Protein AF-A0A0N4V9P1-F1 (afdb_monomer_lite)

pLDDT: mean 80.4, std 12.51, range [39.66, 95.94]

Organism: Enterobius vermicularis (NCBI:txid51028)

Structure (mmCIF, N/CA/C/O backbone):
data_AF-A0A0N4V9P1-F1
#
_entry.id   AF-A0A0N4V9P1-F1
#
loop_
_atom_site.group_PDB
_atom_site.id
_atom_site.type_symbol
_atom_site.label_atom_id
_atom_site.label_alt_id
_atom_site.label_comp_id
_atom_site.label_asym_id
_atom_site.label_entity_id
_atom_site.label_seq_id
_atom_site.pdbx_PDB_ins_code
_atom_site.Cartn_x
_atom_site.Cartn_y
_atom_site.Cartn_z
_atom_site.occupancy
_atom_site.B_iso_or_equiv
_atom_site.auth_seq_id
_atom_site.auth_comp_id
_atom_site.auth_asym_id
_atom_site.auth_atom_id
_atom_site.pdbx_PDB_model_num
ATOM 1 N N . MET A 1 1 ? -16.424 -3.566 23.082 1.00 62.38 1 MET A N 1
ATOM 2 C CA . MET A 1 1 ? -16.926 -4.194 21.841 1.00 62.38 1 MET A CA 1
ATOM 3 C C . MET A 1 1 ? -17.668 -5.466 22.222 1.00 62.38 1 MET A C 1
ATOM 5 O O . MET A 1 1 ? -17.129 -6.224 23.020 1.00 62.38 1 MET A O 1
ATOM 9 N N . SER A 1 2 ? -18.904 -5.657 21.750 1.00 77.12 2 SER A N 1
ATOM 10 C CA . SER A 1 2 ? -19.656 -6.901 21.975 1.00 77.12 2 SER A CA 1
ATOM 11 C C . SER A 1 2 ? -19.010 -8.062 21.205 1.00 77.12 2 SER A C 1
ATOM 13 O O . SER A 1 2 ? -18.297 -7.843 20.225 1.00 77.12 2 SER A O 1
ATOM 15 N N . TRP A 1 3 ? -19.234 -9.300 21.650 1.00 75.44 3 TRP A N 1
ATOM 16 C CA . TRP A 1 3 ? -18.684 -10.503 21.006 1.00 75.44 3 TRP A CA 1
ATOM 17 C C . TRP A 1 3 ? -19.088 -10.630 19.529 1.00 75.44 3 TRP A C 1
ATOM 19 O O . TRP A 1 3 ? -18.270 -10.999 18.689 1.00 75.44 3 TRP A O 1
ATOM 29 N N . GLU A 1 4 ? -20.329 -10.272 19.207 1.00 81.06 4 GLU A N 1
ATOM 30 C CA . GLU A 1 4 ? -20.861 -10.302 17.841 1.00 81.06 4 GLU A CA 1
ATOM 31 C C . GLU A 1 4 ? -20.178 -9.274 16.936 1.00 81.06 4 GLU A C 1
ATOM 33 O O . GLU A 1 4 ? -19.771 -9.613 15.827 1.00 81.06 4 GLU A O 1
ATOM 38 N N . ALA A 1 5 ? -19.962 -8.053 17.438 1.00 78.19 5 ALA A N 1
ATOM 39 C CA . ALA A 1 5 ? -19.226 -7.027 16.707 1.00 78.19 5 ALA A CA 1
ATOM 40 C C . ALA A 1 5 ? -17.780 -7.473 16.442 1.00 78.19 5 ALA A C 1
ATOM 42 O O . ALA A 1 5 ? -17.307 -7.392 15.315 1.00 78.19 5 ALA A O 1
ATOM 43 N N . TRP A 1 6 ? -17.094 -8.035 17.445 1.00 83.44 6 TRP A N 1
ATOM 44 C CA . TRP A 1 6 ? -15.733 -8.549 17.253 1.00 83.44 6 TRP A CA 1
ATOM 45 C C . TRP A 1 6 ? -15.671 -9.671 16.206 1.00 83.44 6 TRP A C 1
ATOM 47 O O . TRP A 1 6 ? -14.771 -9.674 15.368 1.00 83.44 6 TRP A O 1
ATOM 57 N N . ARG A 1 7 ? -16.634 -10.602 16.213 1.00 86.12 7 ARG A N 1
ATOM 58 C CA . ARG A 1 7 ? -16.716 -11.677 15.214 1.00 86.12 7 ARG A CA 1
ATOM 59 C C . ARG A 1 7 ? -16.877 -11.126 13.795 1.00 86.12 7 ARG A C 1
ATOM 61 O O . ARG A 1 7 ? -16.135 -11.550 12.912 1.00 86.12 7 ARG A O 1
ATOM 68 N N . GLY A 1 8 ? -17.787 -10.170 13.594 1.00 85.31 8 GLY A N 1
ATOM 69 C CA . GLY A 1 8 ? -17.990 -9.534 12.288 1.00 85.31 8 GLY A CA 1
ATOM 70 C C . GLY A 1 8 ? -16.721 -8.852 11.765 1.00 85.31 8 GLY A C 1
ATOM 71 O O . GLY A 1 8 ? -16.366 -8.994 10.594 1.00 85.31 8 GLY A O 1
ATOM 72 N N . GLU A 1 9 ? -15.967 -8.194 12.649 1.00 87.19 9 GLU A N 1
ATOM 73 C CA . GLU A 1 9 ? -14.683 -7.579 12.300 1.00 87.19 9 GLU A CA 1
ATOM 74 C C . GLU A 1 9 ? -13.634 -8.614 11.860 1.00 87.19 9 GLU A C 1
ATOM 76 O O . GLU A 1 9 ? -12.901 -8.383 10.891 1.00 87.19 9 GLU A O 1
ATOM 81 N N . VAL A 1 10 ? -13.572 -9.776 12.522 1.00 89.94 10 VAL A N 1
ATOM 82 C CA . VAL A 1 10 ? -12.662 -10.868 12.136 1.00 89.94 10 VAL A CA 1
ATOM 83 C C . VAL A 1 10 ? -13.049 -11.458 10.784 1.00 89.94 10 VAL A C 1
ATOM 85 O O . VAL A 1 10 ? -12.178 -11.608 9.930 1.00 89.94 10 VAL A O 1
ATOM 88 N N . GLU A 1 11 ? -14.329 -11.746 10.550 1.00 90.38 11 GLU A N 1
ATOM 89 C CA . GLU A 1 11 ? -14.808 -12.314 9.282 1.00 90.38 11 GLU A CA 1
ATOM 90 C C . GLU A 1 11 ? -14.458 -11.408 8.097 1.00 90.38 11 GLU A C 1
ATOM 92 O O . GLU A 1 11 ? -13.862 -11.855 7.115 1.00 90.38 11 GLU A O 1
ATOM 97 N N . LYS A 1 12 ? -14.714 -10.103 8.224 1.00 92.31 12 LYS A N 1
ATOM 98 C CA . LYS A 1 12 ? -14.302 -9.110 7.225 1.00 92.31 12 LYS A CA 1
ATOM 99 C C . LYS A 1 12 ? -12.788 -9.071 7.039 1.00 92.31 12 LYS A C 1
ATOM 101 O O . LYS A 1 12 ? -12.306 -8.977 5.915 1.00 92.31 12 LYS A O 1
ATOM 106 N N . THR A 1 13 ? -12.017 -9.164 8.117 1.00 92.56 13 THR A N 1
ATOM 107 C CA . THR A 1 13 ? -10.549 -9.178 8.026 1.00 92.56 13 THR A CA 1
ATOM 108 C C . THR A 1 13 ? -10.045 -10.413 7.272 1.00 92.56 13 THR A C 1
ATOM 110 O O . THR A 1 13 ? -9.152 -10.292 6.436 1.00 92.56 13 THR A O 1
ATOM 113 N N . VAL A 1 14 ? -10.652 -11.583 7.494 1.00 94.69 14 VAL A N 1
ATOM 114 C CA . VAL A 1 14 ? -10.335 -12.820 6.760 1.00 94.69 14 VAL A CA 1
ATOM 115 C C . VAL A 1 14 ? -10.656 -12.672 5.274 1.00 94.69 14 VAL A C 1
ATOM 117 O O . VAL A 1 14 ? -9.826 -13.020 4.438 1.00 94.69 14 VAL A O 1
ATOM 120 N N . VAL A 1 15 ? -11.810 -12.097 4.923 1.00 94.62 15 VAL A N 1
ATOM 121 C CA . VAL A 1 15 ? -12.161 -11.843 3.514 1.00 94.62 15 VAL A CA 1
ATOM 122 C C . VAL A 1 15 ? -11.160 -10.883 2.859 1.00 94.62 15 VAL A C 1
ATOM 124 O O . VAL A 1 15 ? -10.692 -11.157 1.753 1.00 94.62 15 VAL A O 1
ATOM 127 N N . ALA A 1 16 ? -10.773 -9.798 3.540 1.00 94.19 16 ALA A N 1
ATOM 128 C CA . ALA A 1 16 ? -9.761 -8.864 3.037 1.00 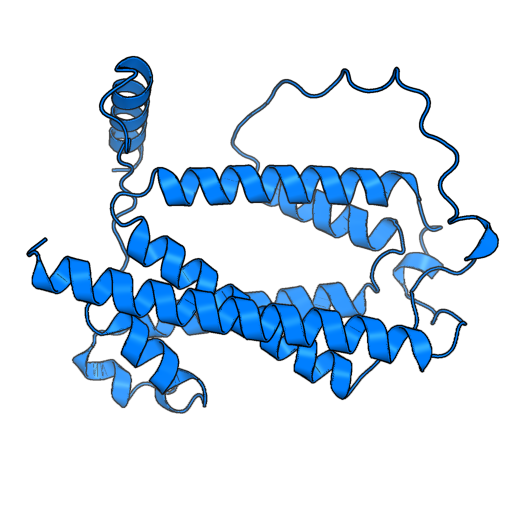94.19 16 ALA A CA 1
ATOM 129 C C . ALA A 1 16 ? -8.392 -9.540 2.844 1.00 94.19 16 ALA A C 1
ATOM 131 O O . ALA A 1 16 ? -7.702 -9.277 1.860 1.00 94.19 16 ALA A O 1
ATOM 132 N N . PHE A 1 17 ? -8.014 -10.447 3.748 1.00 95.44 17 PHE A N 1
ATOM 133 C CA . PHE A 1 17 ? -6.786 -11.229 3.633 1.00 95.44 17 PHE A CA 1
ATOM 134 C C . PHE A 1 17 ? -6.820 -12.182 2.431 1.00 95.44 17 PHE A C 1
ATOM 136 O O . PHE A 1 17 ? -5.870 -12.214 1.652 1.00 95.44 17 PHE A O 1
ATOM 143 N N . CYS A 1 18 ? -7.924 -12.902 2.216 1.00 95.94 18 CYS A N 1
ATOM 144 C CA . CYS A 1 18 ? -8.096 -13.753 1.036 1.00 95.94 18 CYS A CA 1
ATOM 145 C C . CYS A 1 18 ? -8.029 -12.944 -0.266 1.00 95.94 18 CYS A C 1
ATOM 147 O O . CYS A 1 18 ? -7.361 -13.361 -1.210 1.00 95.94 18 CYS A O 1
ATOM 149 N N . LEU A 1 19 ? -8.670 -11.770 -0.310 1.00 94.94 19 LEU A N 1
ATOM 150 C CA . LEU A 1 19 ? -8.616 -10.881 -1.472 1.00 94.94 19 LEU A CA 1
ATOM 151 C C . LEU A 1 19 ? -7.179 -10.422 -1.758 1.00 94.94 19 LEU A C 1
ATOM 153 O O . LEU A 1 19 ? -6.730 -10.479 -2.900 1.00 94.94 19 LEU A O 1
ATOM 157 N N . MET A 1 20 ? -6.440 -10.032 -0.717 1.00 95.75 20 MET A N 1
ATOM 158 C CA . MET A 1 20 ? -5.021 -9.692 -0.817 1.00 95.75 20 MET A CA 1
ATOM 159 C C . MET A 1 20 ? -4.192 -10.862 -1.359 1.00 95.75 20 MET A C 1
ATOM 161 O O . MET A 1 20 ? -3.384 -10.658 -2.261 1.00 95.75 20 MET A O 1
ATOM 165 N N . LEU A 1 21 ? -4.394 -12.081 -0.848 1.00 95.94 21 LEU A N 1
ATOM 166 C CA . LEU A 1 21 ? -3.667 -13.266 -1.312 1.00 95.94 21 LEU A CA 1
ATOM 167 C C . LEU A 1 21 ? -3.923 -13.557 -2.793 1.00 95.94 21 LEU A C 1
ATOM 169 O O . LEU A 1 21 ? -2.976 -13.821 -3.531 1.00 95.94 21 LEU A O 1
ATOM 173 N N . VAL A 1 22 ? -5.180 -13.475 -3.236 1.00 95.94 22 VAL A N 1
ATOM 174 C CA . VAL A 1 22 ? -5.541 -13.668 -4.647 1.00 95.94 22 VAL A CA 1
ATOM 175 C C . VAL A 1 22 ? -4.888 -12.595 -5.519 1.00 95.94 22 VAL A C 1
ATOM 177 O O . VAL A 1 22 ? -4.235 -12.934 -6.505 1.00 95.94 22 VAL A O 1
ATOM 180 N N . SER A 1 23 ? -4.990 -11.317 -5.143 1.00 95.81 23 SER A N 1
ATOM 181 C CA . SER A 1 23 ? -4.352 -10.221 -5.882 1.00 95.81 23 SER A CA 1
ATOM 182 C C . SER A 1 23 ? -2.826 -10.358 -5.933 1.00 95.81 23 SER A C 1
ATOM 184 O O . SER A 1 23 ? -2.225 -10.149 -6.985 1.00 95.81 23 SER A O 1
ATOM 186 N N . ALA A 1 24 ? -2.187 -10.739 -4.824 1.00 94.12 24 ALA A N 1
ATOM 187 C CA . ALA A 1 24 ? -0.741 -10.936 -4.756 1.00 94.12 24 ALA A CA 1
ATOM 188 C C . ALA A 1 24 ? -0.285 -12.120 -5.620 1.00 94.12 24 ALA A C 1
ATOM 190 O O . ALA A 1 24 ? 0.705 -12.007 -6.345 1.00 94.12 24 ALA A O 1
ATOM 191 N N . PHE A 1 25 ? -1.031 -13.228 -5.593 1.00 94.94 25 PHE A N 1
ATOM 192 C CA . PHE A 1 25 ? -0.774 -14.383 -6.447 1.00 94.94 25 PHE A CA 1
ATOM 193 C C . PHE A 1 25 ? -0.899 -14.021 -7.929 1.00 94.94 25 PHE A C 1
ATOM 195 O O . PHE A 1 25 ? 0.010 -14.317 -8.699 1.00 94.94 25 PHE A O 1
ATOM 202 N N . LEU A 1 26 ? -1.977 -13.333 -8.324 1.00 94.00 26 LEU A N 1
ATOM 203 C CA . LEU A 1 26 ? -2.174 -12.878 -9.704 1.00 94.00 26 LEU A CA 1
ATOM 204 C C . LEU A 1 26 ? -1.045 -11.952 -10.163 1.00 94.00 26 LEU A C 1
ATOM 206 O O . LEU A 1 26 ? -0.518 -12.125 -11.258 1.00 94.00 26 LEU A O 1
ATOM 210 N N . ASN A 1 27 ? -0.640 -11.005 -9.316 1.00 91.94 27 ASN A N 1
ATOM 211 C CA . ASN A 1 27 ? 0.473 -10.109 -9.606 1.00 91.94 27 ASN A CA 1
ATOM 212 C C . ASN A 1 27 ? 1.791 -10.878 -9.811 1.00 91.94 27 ASN A C 1
ATOM 214 O O . ASN A 1 27 ? 2.517 -10.605 -10.764 1.00 91.94 27 ASN A O 1
ATOM 218 N N . PHE A 1 28 ? 2.094 -11.849 -8.945 1.00 90.88 28 PHE A N 1
ATOM 219 C CA . PHE A 1 28 ? 3.296 -12.674 -9.075 1.00 90.88 28 PHE A CA 1
ATOM 220 C C . PHE A 1 28 ? 3.255 -13.551 -10.331 1.00 90.88 28 PHE A C 1
ATOM 222 O O . PHE A 1 28 ? 4.206 -13.565 -11.107 1.00 90.88 28 PHE A O 1
ATOM 229 N N . PHE A 1 29 ? 2.132 -14.228 -10.568 1.00 92.25 29 PHE A N 1
ATOM 230 C CA . PHE A 1 29 ? 1.926 -15.077 -11.736 1.00 92.25 29 PHE A CA 1
ATOM 231 C C . PHE A 1 29 ? 2.099 -14.301 -13.048 1.00 92.25 29 PHE A C 1
ATOM 233 O O . PHE A 1 29 ? 2.835 -14.737 -13.933 1.00 92.25 29 PHE A O 1
ATOM 240 N N . LEU A 1 30 ? 1.470 -13.127 -13.162 1.00 91.50 30 LEU A N 1
ATOM 241 C CA . LEU A 1 30 ? 1.595 -12.276 -14.346 1.00 91.50 30 LEU A CA 1
ATOM 242 C C . LEU A 1 30 ? 3.011 -11.734 -14.513 1.00 91.50 30 LEU A C 1
ATOM 244 O O . LEU A 1 30 ? 3.501 -11.697 -15.637 1.00 91.50 30 LEU A O 1
ATOM 248 N N . LEU A 1 31 ? 3.688 -11.360 -13.423 1.00 88.25 31 LEU A N 1
ATOM 249 C CA . LEU A 1 31 ? 5.090 -10.947 -13.481 1.00 88.25 31 LEU A CA 1
ATOM 250 C C . LEU A 1 31 ? 5.972 -12.052 -14.075 1.00 88.25 31 LEU A C 1
ATOM 252 O O . LEU A 1 31 ? 6.779 -11.764 -14.956 1.00 88.25 31 LEU A O 1
ATOM 256 N N . THR A 1 32 ? 5.805 -13.300 -13.631 1.00 86.31 32 THR A N 1
ATOM 257 C CA . THR A 1 32 ? 6.547 -14.444 -14.178 1.00 86.31 32 THR A CA 1
ATOM 258 C C . THR A 1 32 ? 6.225 -14.665 -15.654 1.00 86.31 32 THR A C 1
ATOM 260 O O . THR A 1 32 ? 7.138 -14.761 -16.467 1.00 86.31 32 THR A O 1
ATOM 263 N N . LEU A 1 33 ? 4.941 -14.671 -16.019 1.00 88.19 33 LEU A N 1
ATOM 264 C CA . LEU A 1 33 ? 4.505 -14.891 -17.399 1.00 88.19 33 LEU A CA 1
ATOM 265 C C . LEU A 1 33 ? 5.019 -13.804 -18.354 1.00 88.19 33 LEU A C 1
ATOM 267 O O . LEU A 1 33 ? 5.482 -14.098 -19.453 1.00 88.19 33 LEU A O 1
ATOM 271 N N . ILE A 1 34 ? 4.972 -12.541 -17.934 1.00 86.69 34 ILE A N 1
ATOM 272 C CA . ILE A 1 34 ? 5.461 -11.416 -18.735 1.00 86.69 34 ILE A CA 1
ATOM 273 C C . ILE A 1 34 ? 6.975 -11.499 -18.918 1.00 86.69 34 ILE A C 1
ATOM 275 O O . ILE A 1 34 ? 7.464 -11.203 -20.006 1.00 86.69 34 ILE A O 1
ATOM 279 N N . HIS A 1 35 ? 7.714 -11.937 -17.896 1.00 80.69 35 HIS A N 1
ATOM 280 C CA . HIS A 1 35 ? 9.163 -12.113 -17.981 1.00 80.69 35 HIS A CA 1
ATOM 281 C C . HIS A 1 35 ? 9.597 -13.093 -19.080 1.00 80.69 35 HIS A C 1
ATOM 283 O O . HIS A 1 35 ? 10.675 -12.909 -19.652 1.00 80.69 35 HIS A O 1
ATOM 289 N N . ASP A 1 36 ? 8.763 -14.085 -19.394 1.00 83.69 36 ASP A N 1
ATOM 290 C CA . ASP A 1 36 ? 9.022 -15.056 -20.459 1.00 83.69 36 ASP A CA 1
ATOM 291 C C . ASP A 1 36 ? 8.703 -14.504 -21.860 1.00 83.69 36 ASP A C 1
ATOM 293 O O . ASP A 1 36 ? 9.333 -14.903 -22.841 1.00 83.69 36 ASP A O 1
ATOM 297 N N . ILE A 1 37 ? 7.746 -13.575 -21.967 1.00 84.06 37 ILE A N 1
ATOM 298 C CA . ILE A 1 37 ? 7.242 -13.046 -23.248 1.00 84.06 37 ILE A CA 1
ATOM 299 C C . ILE A 1 37 ? 7.976 -11.766 -23.675 1.00 84.06 37 ILE A C 1
ATOM 301 O O . ILE A 1 37 ? 8.155 -11.508 -24.868 1.00 84.06 37 ILE A O 1
ATOM 305 N N . VAL A 1 38 ? 8.366 -10.926 -22.715 1.00 83.75 38 VAL A N 1
ATOM 306 C CA . VAL A 1 38 ? 8.795 -9.549 -22.977 1.00 83.75 38 VAL A CA 1
ATOM 307 C C . VAL A 1 38 ? 10.171 -9.475 -23.670 1.00 83.75 38 VAL A C 1
ATOM 309 O O . VAL A 1 38 ? 11.079 -10.251 -23.348 1.00 83.75 38 VAL A O 1
ATOM 312 N N . PRO A 1 39 ? 10.386 -8.518 -24.599 1.00 78.06 39 PRO A N 1
ATOM 313 C CA . PRO A 1 39 ? 11.690 -8.298 -25.217 1.00 78.06 39 PRO A CA 1
ATOM 314 C C . PRO A 1 39 ? 12.792 -8.025 -24.189 1.00 78.06 39 PRO A C 1
ATOM 316 O O . PRO A 1 39 ? 12.567 -7.465 -23.119 1.00 78.06 39 PRO A O 1
ATOM 319 N N . ARG A 1 40 ? 14.033 -8.401 -24.513 1.00 73.75 40 ARG A N 1
ATOM 320 C CA . ARG A 1 40 ? 15.142 -8.302 -23.551 1.00 73.75 40 ARG A CA 1
ATOM 321 C C . ARG A 1 40 ? 15.833 -6.940 -23.503 1.00 73.75 40 ARG A C 1
ATOM 323 O O . ARG A 1 40 ? 16.617 -6.753 -22.575 1.00 73.75 40 ARG A O 1
ATOM 330 N N . ASN A 1 41 ? 15.545 -6.043 -24.440 1.00 76.75 41 ASN A N 1
ATOM 331 C CA . ASN A 1 41 ? 16.177 -4.728 -24.526 1.00 76.75 41 ASN A CA 1
ATOM 332 C C . ASN A 1 41 ? 15.414 -3.718 -23.660 1.00 76.75 41 ASN A C 1
ATOM 334 O O . ASN A 1 41 ? 14.186 -3.660 -23.732 1.00 76.75 41 ASN A O 1
ATOM 338 N N . SER A 1 42 ? 16.138 -2.944 -22.852 1.00 82.06 42 SER A N 1
ATOM 339 C CA . SER A 1 42 ? 15.578 -1.875 -22.022 1.00 82.06 42 SER A CA 1
ATOM 340 C C . SER A 1 42 ? 15.148 -0.680 -22.875 1.00 82.06 42 SER A C 1
ATOM 342 O O . SER A 1 42 ? 15.756 -0.389 -23.907 1.00 82.06 42 SER A O 1
ATOM 344 N N . LEU A 1 43 ? 14.102 0.025 -22.442 1.00 84.38 43 LEU A N 1
ATOM 345 C CA . LEU A 1 43 ? 13.685 1.277 -23.077 1.00 84.38 43 LEU A CA 1
ATOM 346 C C . LEU A 1 43 ? 14.495 2.466 -22.534 1.00 84.38 43 LEU A C 1
ATOM 348 O O . LEU A 1 43 ? 14.934 2.427 -21.382 1.00 84.38 43 LEU A O 1
ATOM 352 N N . PRO A 1 44 ? 14.669 3.535 -23.333 1.00 82.81 44 PRO A N 1
ATOM 353 C CA . PRO A 1 44 ? 15.285 4.764 -22.853 1.00 82.81 44 PRO A CA 1
ATOM 354 C C . PRO A 1 44 ? 14.393 5.434 -21.799 1.00 82.81 44 PRO A C 1
ATOM 356 O O . PRO A 1 44 ? 13.203 5.655 -22.024 1.00 82.81 44 PRO A O 1
ATOM 359 N N . ASP A 1 45 ? 14.988 5.783 -20.660 1.00 87.25 45 ASP A N 1
ATOM 360 C CA . ASP A 1 45 ? 14.354 6.522 -19.566 1.00 87.25 45 ASP A CA 1
ATOM 361 C C . ASP A 1 45 ? 15.136 7.816 -19.305 1.00 87.25 45 ASP A C 1
ATOM 363 O O . ASP A 1 45 ? 16.370 7.817 -19.321 1.00 87.25 45 ASP A O 1
ATOM 367 N N . ILE A 1 46 ? 14.424 8.915 -19.043 1.00 87.94 46 ILE A N 1
ATOM 368 C CA . ILE A 1 46 ? 15.008 10.249 -18.837 1.00 87.94 46 ILE A CA 1
ATOM 369 C C . ILE A 1 46 ? 16.042 10.237 -17.705 1.00 87.94 46 ILE A C 1
ATOM 371 O O . ILE A 1 46 ? 17.079 10.893 -17.815 1.00 87.94 46 ILE A O 1
ATOM 375 N N . VAL A 1 47 ? 15.795 9.485 -16.628 1.00 86.44 47 VAL A N 1
ATOM 376 C CA . VAL A 1 47 ? 16.721 9.447 -15.491 1.00 86.44 47 VAL A CA 1
ATOM 377 C C . VAL A 1 47 ? 18.004 8.708 -15.853 1.00 86.44 47 VAL A C 1
ATOM 379 O O . VAL A 1 47 ? 19.077 9.182 -15.491 1.00 86.44 47 VAL A O 1
ATOM 382 N N . PHE A 1 48 ? 17.930 7.623 -16.630 1.00 83.31 48 PHE A N 1
ATOM 383 C CA . PHE A 1 48 ? 19.122 6.876 -17.063 1.00 83.31 48 PHE A CA 1
ATOM 384 C C . PHE A 1 48 ? 19.941 7.628 -18.111 1.00 83.31 48 PHE A C 1
ATOM 386 O O . PHE A 1 48 ? 21.149 7.430 -18.203 1.00 83.31 48 PHE A O 1
ATOM 393 N N . MET A 1 49 ? 19.307 8.531 -18.864 1.00 84.94 49 MET A N 1
ATOM 394 C CA . MET A 1 49 ? 20.015 9.437 -19.769 1.00 84.94 49 MET A CA 1
ATOM 395 C C . MET A 1 49 ? 20.830 10.502 -19.021 1.00 84.94 49 MET A C 1
ATOM 397 O O . MET A 1 49 ? 21.819 10.992 -19.560 1.00 84.94 49 MET A O 1
ATOM 401 N N . LEU A 1 50 ? 20.423 10.873 -17.800 1.00 88.06 50 LEU A N 1
ATOM 402 C CA . LEU A 1 50 ? 21.087 11.905 -16.999 1.00 88.06 50 LEU A CA 1
ATOM 403 C C . LEU A 1 50 ? 22.066 11.327 -15.968 1.00 88.06 50 LEU A C 1
ATOM 405 O O . LEU A 1 50 ? 23.121 11.910 -15.723 1.00 88.06 50 LEU A O 1
ATOM 409 N N . ILE A 1 51 ? 21.707 10.208 -15.338 1.00 84.25 51 ILE A N 1
ATOM 410 C CA . ILE A 1 51 ? 22.455 9.580 -14.247 1.00 84.25 51 ILE A CA 1
ATOM 411 C C . ILE A 1 51 ? 22.686 8.106 -14.605 1.00 84.25 51 ILE A C 1
ATOM 413 O O . ILE A 1 51 ? 21.714 7.369 -14.783 1.00 84.25 51 ILE A O 1
ATOM 417 N N . PRO A 1 52 ? 23.947 7.635 -14.667 1.00 83.44 52 PRO A N 1
ATOM 418 C CA . PRO A 1 52 ? 24.221 6.228 -14.927 1.00 83.44 52 PRO A CA 1
ATOM 419 C C . PRO A 1 52 ? 23.692 5.357 -13.782 1.00 83.44 52 PRO A C 1
ATOM 421 O O . PRO A 1 52 ? 23.818 5.722 -12.609 1.00 83.44 52 PRO A O 1
ATOM 424 N N . GLN A 1 53 ? 23.138 4.190 -14.121 1.00 83.31 53 GLN A N 1
ATOM 425 C CA . GLN A 1 53 ? 22.500 3.274 -13.167 1.00 83.31 53 GLN A CA 1
ATOM 426 C C . GLN A 1 53 ? 23.450 2.883 -12.020 1.00 83.31 53 GLN A C 1
ATOM 428 O O . GLN A 1 53 ? 24.560 2.399 -12.249 1.00 83.31 53 GLN A O 1
ATOM 433 N N . GLN A 1 54 ? 23.009 3.074 -10.771 1.00 81.56 54 GLN A N 1
ATOM 434 C CA . GLN A 1 54 ? 23.817 2.816 -9.572 1.00 81.56 54 GLN A CA 1
ATOM 435 C C . GLN A 1 54 ? 23.362 1.549 -8.839 1.00 81.56 54 GLN A C 1
ATOM 437 O O . GLN A 1 54 ? 22.361 1.552 -8.129 1.00 81.56 54 GLN A O 1
ATOM 442 N N . ARG A 1 55 ? 24.134 0.460 -8.911 1.00 76.44 55 ARG A N 1
ATOM 443 C CA . ARG A 1 55 ? 23.732 -0.832 -8.309 1.00 76.44 55 ARG A CA 1
ATOM 444 C C . ARG A 1 55 ? 23.574 -0.814 -6.791 1.00 76.44 55 ARG A C 1
ATOM 446 O O . ARG A 1 55 ? 22.695 -1.486 -6.263 1.00 76.44 55 ARG A O 1
ATOM 453 N N . TRP A 1 56 ? 24.398 -0.040 -6.085 1.00 79.06 56 TRP A N 1
ATOM 454 C CA . TRP A 1 56 ? 24.311 0.075 -4.624 1.00 79.06 56 TRP A CA 1
ATOM 455 C C . TRP A 1 56 ? 22.966 0.661 -4.170 1.00 79.06 56 TRP A C 1
ATOM 457 O O . TRP A 1 56 ? 22.494 0.339 -3.080 1.00 79.06 56 TRP A O 1
ATOM 467 N N . ALA A 1 57 ? 22.323 1.476 -5.016 1.00 81.19 57 ALA A N 1
ATOM 468 C CA . ALA A 1 57 ? 21.048 2.107 -4.705 1.00 81.19 57 ALA A CA 1
ATOM 469 C C . ALA A 1 57 ? 19.905 1.085 -4.601 1.00 81.19 57 ALA A C 1
ATOM 471 O O . ALA A 1 57 ? 18.964 1.307 -3.845 1.00 81.19 57 ALA A O 1
ATOM 472 N N . TRP A 1 58 ? 20.010 -0.070 -5.269 1.00 79.00 58 TRP A N 1
ATOM 473 C CA . TRP A 1 58 ? 19.021 -1.140 -5.125 1.00 79.00 58 TRP A CA 1
ATOM 474 C C . TRP A 1 58 ? 18.991 -1.660 -3.683 1.00 79.00 58 TRP A C 1
ATOM 476 O O . TRP A 1 58 ? 17.951 -1.625 -3.031 1.00 79.00 58 TRP A O 1
ATOM 486 N N . ALA A 1 59 ? 20.151 -2.039 -3.139 1.00 77.94 59 ALA A N 1
ATOM 487 C CA . ALA A 1 59 ? 20.245 -2.530 -1.765 1.00 77.94 59 ALA A CA 1
ATOM 488 C C . ALA A 1 59 ? 19.739 -1.493 -0.744 1.00 77.94 59 ALA A C 1
ATOM 490 O O . ALA A 1 59 ? 19.075 -1.840 0.230 1.00 77.94 59 ALA A O 1
ATOM 491 N N . VAL A 1 60 ? 20.010 -0.208 -0.986 1.00 80.44 60 VAL A N 1
ATOM 492 C CA . VAL A 1 60 ? 19.507 0.890 -0.148 1.00 80.44 60 VAL A CA 1
ATOM 493 C C . VAL A 1 60 ? 17.981 1.011 -0.228 1.00 80.44 60 VAL A C 1
ATOM 495 O O . VAL A 1 60 ? 17.331 1.185 0.804 1.00 80.44 60 VAL A O 1
ATOM 498 N N . GLY A 1 61 ? 17.400 0.867 -1.422 1.00 80.12 61 GLY A N 1
ATOM 499 C CA . GLY A 1 61 ? 15.952 0.818 -1.624 1.00 80.12 61 GLY A CA 1
ATOM 500 C C . GLY A 1 61 ? 15.287 -0.313 -0.833 1.00 80.12 61 GLY A C 1
ATOM 501 O O . GLY A 1 61 ? 14.311 -0.068 -0.120 1.00 80.12 61 GLY A O 1
ATOM 502 N N . ASP A 1 62 ? 15.857 -1.520 -0.875 1.00 80.50 62 ASP A N 1
ATOM 503 C CA . ASP A 1 62 ? 15.342 -2.686 -0.143 1.00 80.50 62 ASP A CA 1
ATOM 504 C C . ASP A 1 62 ? 15.399 -2.481 1.380 1.00 80.50 62 ASP A C 1
ATOM 506 O O . ASP A 1 62 ? 14.445 -2.806 2.098 1.00 80.50 62 ASP A O 1
ATOM 510 N N . VAL A 1 63 ? 16.482 -1.881 1.888 1.00 84.81 63 VAL A N 1
ATOM 511 C CA . VAL A 1 63 ? 16.625 -1.546 3.314 1.00 84.81 63 VAL A CA 1
ATOM 512 C C . VAL A 1 63 ? 15.578 -0.517 3.742 1.00 84.81 63 VAL A C 1
ATOM 514 O O . VAL A 1 63 ? 14.870 -0.745 4.726 1.00 84.81 63 VAL A O 1
ATOM 517 N N . PHE A 1 64 ? 15.418 0.588 3.007 1.00 82.31 64 PHE A N 1
ATOM 518 C CA . PHE A 1 64 ? 14.412 1.602 3.341 1.00 82.31 64 PHE A CA 1
ATOM 519 C C . PHE A 1 64 ? 12.982 1.058 3.256 1.00 82.31 64 PHE A C 1
ATOM 521 O O . PHE A 1 64 ? 12.167 1.340 4.140 1.00 82.31 64 PHE A O 1
ATOM 528 N N . SER A 1 65 ? 12.687 0.224 2.254 1.00 80.94 65 SER A N 1
ATOM 529 C CA . SER A 1 65 ? 11.400 -0.468 2.135 1.00 80.94 65 SER A CA 1
ATOM 530 C C . SER A 1 65 ? 11.135 -1.374 3.342 1.00 80.94 65 SER A C 1
ATOM 532 O O . SER A 1 65 ? 10.063 -1.313 3.954 1.00 80.94 65 SER A O 1
ATOM 534 N N . THR A 1 66 ? 12.143 -2.132 3.777 1.00 83.06 66 THR A N 1
ATOM 535 C CA . THR A 1 66 ? 12.051 -3.008 4.953 1.00 83.06 66 THR A CA 1
ATOM 536 C C . THR A 1 66 ? 11.807 -2.210 6.234 1.00 83.06 66 THR A C 1
ATOM 538 O O . THR A 1 66 ? 10.895 -2.531 6.997 1.00 83.06 66 THR A O 1
ATOM 541 N N . ILE A 1 67 ? 12.561 -1.128 6.455 1.00 84.06 67 ILE A N 1
ATOM 542 C CA . ILE A 1 67 ? 12.383 -0.243 7.616 1.00 84.06 67 ILE A CA 1
ATOM 543 C C . ILE A 1 67 ? 10.969 0.346 7.626 1.00 84.06 67 ILE A C 1
ATOM 545 O O . ILE A 1 67 ? 10.292 0.305 8.653 1.00 84.06 67 ILE A O 1
ATOM 549 N N . SER A 1 68 ? 10.496 0.854 6.484 1.00 83.06 68 SER A N 1
ATOM 550 C CA . SER A 1 68 ? 9.148 1.421 6.380 1.00 83.06 68 SER A CA 1
ATOM 551 C C . SER A 1 68 ? 8.055 0.385 6.670 1.00 83.06 68 SER A C 1
ATOM 553 O O . SER A 1 68 ? 7.098 0.692 7.380 1.00 83.06 68 SER A O 1
ATOM 555 N N . SER A 1 69 ? 8.238 -0.862 6.224 1.00 85.06 69 SER A N 1
ATOM 556 C CA . SER A 1 69 ? 7.317 -1.974 6.484 1.00 85.06 69 SER A CA 1
ATOM 557 C C . SER A 1 69 ? 7.265 -2.345 7.969 1.00 85.06 69 SER A C 1
ATOM 559 O O . SER A 1 69 ? 6.180 -2.553 8.513 1.00 85.06 69 SER A O 1
ATOM 561 N N . ILE A 1 70 ? 8.415 -2.370 8.651 1.00 87.19 70 ILE A N 1
ATOM 562 C CA . ILE A 1 70 ? 8.495 -2.632 10.097 1.00 87.19 70 ILE A CA 1
ATOM 563 C C . ILE A 1 70 ? 7.791 -1.522 10.883 1.00 87.19 70 ILE A C 1
ATOM 565 O O . ILE A 1 70 ? 6.982 -1.813 11.765 1.00 87.19 70 ILE A O 1
ATOM 569 N N . LEU A 1 71 ? 8.062 -0.256 10.549 1.00 84.25 71 LEU A N 1
ATOM 570 C CA . LEU A 1 71 ? 7.411 0.889 11.188 1.00 84.25 71 LEU A CA 1
ATOM 571 C C . LEU A 1 71 ? 5.896 0.868 10.958 1.00 84.25 71 LEU A C 1
ATOM 573 O O . LEU A 1 71 ? 5.132 1.038 11.905 1.00 84.25 71 LEU A O 1
ATOM 577 N N . GLY A 1 72 ? 5.456 0.600 9.727 1.00 85.19 72 GLY A N 1
ATOM 578 C CA . GLY A 1 72 ? 4.039 0.478 9.389 1.00 85.19 72 GLY A CA 1
ATOM 579 C C . GLY A 1 72 ? 3.348 -0.633 10.180 1.00 85.19 72 GLY A C 1
ATOM 580 O O . GLY A 1 72 ? 2.292 -0.406 10.769 1.00 85.19 72 GLY A O 1
ATOM 581 N N . PHE A 1 73 ? 3.964 -1.813 10.268 1.00 88.31 73 PHE A N 1
ATOM 582 C CA . PHE A 1 73 ? 3.414 -2.926 11.038 1.00 88.31 73 PHE A CA 1
ATOM 583 C C . PHE A 1 73 ? 3.367 -2.628 12.542 1.00 88.31 73 PHE A C 1
ATOM 585 O O . PHE A 1 73 ? 2.363 -2.917 13.194 1.00 88.31 73 PHE A O 1
ATOM 592 N N . ALA A 1 74 ? 4.403 -1.989 13.092 1.00 86.81 74 ALA A N 1
ATOM 593 C CA . ALA A 1 74 ? 4.413 -1.546 14.483 1.00 86.81 74 ALA A CA 1
ATOM 594 C C . ALA A 1 74 ? 3.270 -0.557 14.772 1.00 86.81 74 ALA A C 1
ATOM 596 O O . ALA A 1 74 ? 2.561 -0.728 15.762 1.00 86.81 74 ALA A O 1
ATOM 597 N N . CYS A 1 75 ? 3.028 0.414 13.884 1.00 85.50 75 CYS A N 1
ATOM 598 C CA . CYS A 1 75 ? 1.895 1.336 14.001 1.00 85.50 75 CYS A CA 1
ATOM 599 C C . CYS A 1 75 ? 0.548 0.599 14.014 1.00 85.50 75 CYS A C 1
ATOM 601 O O . CYS A 1 75 ? -0.315 0.925 14.824 1.00 85.50 75 CYS A O 1
ATOM 603 N N . VAL A 1 76 ? 0.363 -0.414 13.160 1.00 89.25 76 VAL A N 1
ATOM 604 C CA . VAL A 1 76 ? -0.872 -1.219 13.134 1.00 89.25 76 VAL A CA 1
ATOM 605 C C . VAL A 1 76 ? -1.056 -2.004 14.433 1.00 89.25 76 VAL A C 1
ATOM 607 O O . VAL A 1 76 ? -2.155 -2.015 14.987 1.00 89.25 76 VAL A O 1
ATOM 610 N N . LEU A 1 77 ? 0.004 -2.651 14.930 1.00 88.31 77 LEU A N 1
ATOM 611 C CA . LEU A 1 77 ? -0.045 -3.438 16.165 1.00 88.31 77 LEU A CA 1
ATOM 612 C C . LEU A 1 77 ? -0.364 -2.589 17.394 1.00 88.31 77 LEU A C 1
ATOM 614 O O . LEU A 1 77 ? -1.088 -3.050 18.276 1.00 88.31 77 LEU A O 1
ATOM 618 N N . LEU A 1 78 ? 0.191 -1.379 17.446 1.00 87.06 78 LEU A N 1
ATOM 619 C CA . LEU A 1 78 ? 0.009 -0.448 18.552 1.00 87.06 78 LEU A CA 1
ATOM 620 C C . LEU A 1 78 ? -1.294 0.343 18.456 1.00 87.06 78 LEU A C 1
ATOM 622 O O . LEU A 1 78 ? -1.619 1.039 19.400 1.00 87.06 78 LEU A O 1
ATOM 626 N N . HIS A 1 79 ? -2.056 0.281 17.366 1.00 86.69 79 HIS A N 1
ATOM 627 C CA . HIS A 1 79 ? -3.293 1.051 17.250 1.00 86.69 79 HIS A CA 1
ATOM 628 C C . HIS A 1 79 ? -4.435 0.427 18.077 1.00 86.69 79 HIS A C 1
ATOM 630 O O . HIS A 1 79 ? -4.654 -0.786 18.017 1.00 86.69 79 HIS A O 1
ATOM 636 N N . VAL A 1 80 ? -5.241 1.239 18.780 1.00 85.81 80 VAL A N 1
ATOM 637 C CA . VAL A 1 80 ? -6.407 0.754 19.562 1.00 85.81 80 VAL A CA 1
ATOM 638 C C . VAL A 1 80 ? -7.351 -0.084 18.688 1.00 85.81 80 VAL A C 1
ATOM 640 O O . VAL A 1 80 ? -7.717 -1.211 19.026 1.00 85.81 80 VAL A O 1
ATOM 643 N N . ASN A 1 81 ? -7.672 0.425 17.496 1.00 87.94 81 ASN A N 1
ATOM 644 C CA . ASN A 1 81 ? -8.523 -0.246 16.506 1.00 87.94 81 ASN A CA 1
ATOM 645 C C . ASN A 1 81 ? -7.723 -1.115 15.512 1.00 87.94 81 ASN A C 1
ATOM 647 O O . ASN A 1 81 ? -7.967 -1.062 14.306 1.00 87.94 81 ASN A O 1
ATOM 651 N N . ARG A 1 82 ? -6.738 -1.886 15.996 1.00 89.88 82 ARG A N 1
ATOM 652 C CA . ARG A 1 82 ? -5.789 -2.662 15.166 1.00 89.88 82 ARG A CA 1
ATOM 653 C C . ARG A 1 82 ? -6.427 -3.512 14.064 1.00 89.88 82 ARG A C 1
ATOM 655 O O . ARG A 1 82 ? -5.913 -3.522 12.955 1.00 89.88 82 ARG A O 1
ATOM 662 N N . LEU A 1 83 ? -7.552 -4.188 14.328 1.00 88.75 83 LEU A N 1
ATOM 663 C CA . LEU A 1 83 ? -8.229 -5.024 13.322 1.00 88.75 83 LEU A CA 1
ATOM 664 C C . LEU A 1 83 ? -8.806 -4.188 12.174 1.00 88.75 83 LEU A C 1
ATOM 666 O O . LEU A 1 83 ? -8.641 -4.552 11.014 1.00 88.75 83 LEU A O 1
ATOM 670 N N . ILE A 1 84 ? -9.401 -3.035 12.488 1.00 89.62 84 ILE A N 1
ATOM 671 C CA . ILE A 1 84 ? -9.949 -2.109 11.489 1.00 89.62 84 ILE A CA 1
ATOM 672 C C . ILE A 1 84 ? -8.812 -1.555 10.624 1.00 89.62 84 ILE A C 1
ATOM 674 O O . ILE A 1 84 ? -8.883 -1.611 9.399 1.00 89.62 84 ILE A O 1
ATOM 678 N N . VAL A 1 85 ? -7.728 -1.073 11.241 1.00 90.75 85 VAL A N 1
ATOM 679 C CA . VAL A 1 85 ? -6.576 -0.522 10.503 1.00 90.75 85 VAL A CA 1
ATOM 680 C C . VAL A 1 85 ? -5.881 -1.600 9.667 1.00 90.75 85 VAL A C 1
ATOM 682 O O . VAL A 1 85 ? -5.553 -1.363 8.506 1.00 90.75 85 VAL A O 1
ATOM 685 N N . PHE A 1 86 ? -5.708 -2.803 10.214 1.00 91.94 86 PHE A N 1
ATOM 686 C CA . PHE A 1 86 ? -5.115 -3.925 9.492 1.00 91.94 86 PHE A CA 1
ATOM 687 C C . PHE A 1 86 ? -5.966 -4.350 8.291 1.00 91.94 86 PHE A C 1
ATOM 689 O O . PHE A 1 86 ? -5.442 -4.519 7.193 1.00 91.94 86 PHE A O 1
ATOM 696 N N . ARG A 1 87 ? -7.291 -4.444 8.455 1.00 92.69 87 ARG A N 1
ATOM 697 C CA . ARG A 1 87 ? -8.219 -4.708 7.349 1.00 92.69 87 ARG A CA 1
ATOM 698 C C . ARG A 1 87 ? -8.118 -3.646 6.253 1.00 92.69 87 ARG A C 1
ATOM 700 O O . ARG A 1 87 ? -8.089 -4.004 5.079 1.00 92.69 87 ARG A O 1
ATOM 707 N N . ARG A 1 88 ? -8.034 -2.360 6.614 1.00 91.50 88 ARG A N 1
ATOM 708 C CA . ARG A 1 88 ? -7.855 -1.250 5.657 1.00 91.50 88 ARG A CA 1
ATOM 709 C C . ARG A 1 88 ? -6.556 -1.392 4.867 1.00 91.50 88 ARG A C 1
ATOM 711 O O . ARG A 1 88 ? -6.571 -1.237 3.649 1.00 91.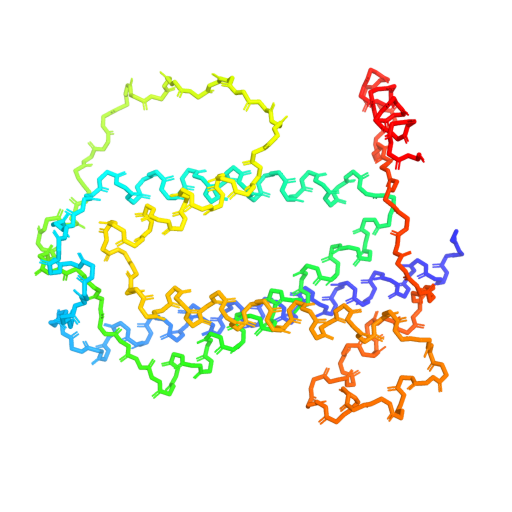50 88 ARG A O 1
ATOM 718 N N . LEU A 1 89 ? -5.459 -1.745 5.542 1.00 91.69 89 LEU A N 1
ATOM 719 C CA . LEU A 1 89 ? -4.169 -2.016 4.902 1.00 91.69 89 LEU A CA 1
ATOM 720 C C . LEU A 1 89 ? -4.266 -3.185 3.909 1.00 91.69 89 LEU A C 1
ATOM 722 O O . LEU A 1 89 ? -3.787 -3.074 2.782 1.00 91.69 89 LEU A O 1
ATOM 726 N N . LEU A 1 90 ? -4.925 -4.280 4.303 1.00 93.62 90 LEU A N 1
ATOM 727 C CA . LEU A 1 90 ? -5.151 -5.436 3.434 1.00 93.62 90 LEU A CA 1
ATOM 728 C C . LEU A 1 90 ? -6.011 -5.083 2.216 1.00 93.62 90 LEU A C 1
ATOM 730 O O . LEU A 1 90 ? -5.671 -5.469 1.103 1.00 93.62 90 LEU A O 1
ATOM 734 N N . LEU A 1 91 ? -7.096 -4.329 2.399 1.00 92.19 91 LEU A N 1
ATOM 735 C CA . LEU A 1 91 ? -7.992 -3.952 1.306 1.00 92.19 91 LEU A CA 1
ATOM 736 C C . LEU A 1 91 ? -7.310 -3.006 0.309 1.00 92.19 91 LEU A C 1
ATOM 738 O O . LEU A 1 91 ? -7.356 -3.250 -0.896 1.00 92.19 91 LEU A O 1
ATOM 742 N N . LEU A 1 92 ? -6.638 -1.961 0.802 1.00 91.44 92 LEU A N 1
ATOM 743 C CA . LEU A 1 92 ? -5.889 -1.029 -0.043 1.00 91.44 92 LEU A CA 1
ATOM 744 C C . LEU A 1 92 ? -4.774 -1.748 -0.804 1.00 91.44 92 LEU A C 1
ATOM 746 O O . LEU A 1 92 ? -4.635 -1.561 -2.011 1.00 91.44 92 LEU A O 1
ATOM 750 N N . GLY A 1 93 ? -4.020 -2.618 -0.132 1.00 91.62 93 GLY A N 1
ATOM 751 C CA . GLY A 1 93 ? -2.982 -3.398 -0.794 1.00 91.62 93 GLY A CA 1
ATOM 752 C C . GLY A 1 93 ? -3.544 -4.401 -1.809 1.00 91.62 93 GLY A C 1
ATOM 753 O O . GLY A 1 93 ? -2.968 -4.553 -2.882 1.00 91.62 93 GLY A O 1
ATOM 754 N N . ALA A 1 94 ? -4.703 -5.015 -1.548 1.00 93.56 94 ALA A N 1
ATOM 755 C CA . ALA A 1 94 ? -5.357 -5.908 -2.501 1.00 93.56 94 ALA A CA 1
ATOM 756 C C . ALA A 1 94 ? -5.810 -5.175 -3.774 1.00 93.56 94 ALA A C 1
ATOM 758 O O . ALA A 1 94 ? -5.648 -5.705 -4.875 1.00 93.56 94 ALA A O 1
ATOM 759 N N . ILE A 1 95 ? -6.337 -3.952 -3.632 1.00 91.75 95 ILE A N 1
ATOM 760 C CA . ILE A 1 95 ? -6.704 -3.081 -4.757 1.00 91.75 95 ILE A CA 1
ATOM 761 C C . ILE A 1 95 ? -5.449 -2.674 -5.538 1.00 91.75 95 ILE A C 1
ATOM 763 O O . ILE A 1 95 ? -5.441 -2.765 -6.763 1.00 91.75 95 ILE A O 1
ATOM 767 N N . MET A 1 96 ? -4.372 -2.287 -4.849 1.00 91.31 96 MET A N 1
ATOM 768 C CA . MET A 1 96 ? -3.096 -1.921 -5.476 1.00 91.31 96 MET A CA 1
ATOM 769 C C . MET A 1 96 ? -2.471 -3.074 -6.260 1.00 91.31 96 MET A C 1
ATOM 771 O O . MET A 1 96 ? -2.132 -2.900 -7.430 1.00 91.31 96 MET A O 1
ATOM 775 N N . TYR A 1 97 ? -2.362 -4.264 -5.666 1.00 92.00 97 TYR A N 1
ATOM 776 C CA . TYR A 1 97 ? -1.842 -5.437 -6.370 1.00 92.00 97 TYR A CA 1
ATOM 777 C C . TYR A 1 97 ? -2.755 -5.882 -7.513 1.00 92.00 97 TYR A C 1
ATOM 779 O O . TYR A 1 97 ? -2.254 -6.275 -8.563 1.00 92.00 97 TYR A O 1
ATOM 787 N N . GLY A 1 98 ? -4.077 -5.780 -7.347 1.00 91.38 98 GLY A N 1
ATOM 788 C CA . GLY A 1 98 ? -5.035 -6.084 -8.408 1.00 91.38 98 GLY A CA 1
ATOM 789 C C . GLY A 1 98 ? -4.900 -5.133 -9.599 1.00 91.38 98 GLY A C 1
ATOM 790 O O . GLY A 1 98 ? -4.825 -5.577 -10.741 1.00 91.38 98 GLY A O 1
ATOM 791 N N . LEU A 1 99 ? -4.794 -3.827 -9.349 1.00 90.19 99 LEU A N 1
ATOM 792 C CA . LEU A 1 99 ? -4.565 -2.838 -10.403 1.00 90.19 99 LEU A CA 1
ATOM 793 C C . LEU A 1 99 ? -3.212 -3.032 -11.077 1.00 90.19 99 LEU A C 1
ATOM 795 O O . LEU A 1 99 ? -3.135 -2.950 -12.299 1.00 90.19 99 LEU A O 1
ATOM 799 N N . ARG A 1 100 ? -2.167 -3.355 -10.310 1.00 90.38 100 ARG A N 1
ATOM 800 C CA . ARG A 1 100 ? -0.854 -3.686 -10.866 1.00 90.38 100 ARG A CA 1
ATOM 801 C C . ARG A 1 100 ? -0.929 -4.899 -11.790 1.00 90.38 100 ARG A C 1
ATOM 803 O O . ARG A 1 100 ? -0.434 -4.825 -12.907 1.00 90.38 100 ARG A O 1
ATOM 810 N N . ALA A 1 101 ? -1.597 -5.969 -11.366 1.00 90.25 101 ALA A N 1
ATOM 811 C CA . ALA A 1 101 ? -1.840 -7.147 -12.192 1.00 90.25 101 ALA A CA 1
ATOM 812 C C . ALA A 1 101 ? -2.560 -6.782 -13.506 1.00 90.25 101 ALA A C 1
ATOM 814 O O . ALA A 1 101 ? -2.099 -7.150 -14.585 1.00 90.25 101 ALA A O 1
ATOM 815 N N . VAL A 1 102 ? -3.640 -5.996 -13.438 1.00 90.12 102 VAL A N 1
ATOM 816 C CA . VAL A 1 102 ? -4.377 -5.541 -14.631 1.00 90.12 102 VAL A CA 1
ATOM 817 C C . VAL A 1 102 ? -3.485 -4.708 -15.554 1.00 90.12 102 VAL A C 1
ATOM 819 O O . VAL A 1 102 ? -3.396 -5.009 -16.742 1.00 90.12 102 VAL A O 1
ATOM 822 N N . VAL A 1 103 ? -2.779 -3.706 -15.024 1.00 88.38 103 VAL A N 1
ATOM 823 C CA . VAL A 1 103 ? -1.8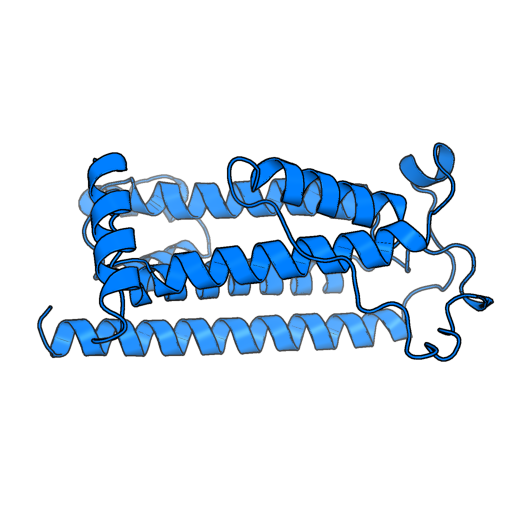73 -2.857 -15.813 1.00 88.38 103 VAL A CA 1
ATOM 824 C C . VAL A 1 103 ? -0.781 -3.699 -16.461 1.00 88.38 103 VAL A C 1
ATOM 826 O O . VAL A 1 103 ? -0.564 -3.575 -17.656 1.00 88.38 103 VAL A O 1
ATOM 829 N N . MET A 1 104 ? -0.155 -4.617 -15.728 1.00 86.19 104 MET A N 1
ATOM 830 C CA . MET A 1 104 ? 0.873 -5.500 -16.279 1.00 86.19 104 MET A CA 1
ATOM 831 C C . MET A 1 104 ? 0.328 -6.417 -17.382 1.00 86.19 104 MET A C 1
ATOM 833 O O . MET A 1 104 ? 1.004 -6.636 -18.383 1.00 86.19 104 MET A O 1
ATOM 837 N N . SER A 1 105 ? -0.905 -6.915 -17.242 1.00 86.75 105 SER A N 1
ATOM 838 C CA . SER A 1 105 ? -1.535 -7.760 -18.265 1.00 86.75 105 SER A CA 1
ATOM 839 C C . SER A 1 105 ? -1.818 -7.024 -19.581 1.00 86.75 105 SER A C 1
ATOM 841 O O . SER A 1 105 ? -1.778 -7.641 -20.643 1.00 86.75 105 SER A O 1
ATOM 843 N N . VAL A 1 106 ? -2.080 -5.713 -19.522 1.00 88.00 106 VAL A N 1
ATOM 844 C CA . VAL A 1 106 ? -2.382 -4.883 -20.701 1.00 88.00 106 VAL A CA 1
ATOM 845 C C . VAL A 1 106 ? -1.118 -4.220 -21.258 1.00 88.00 106 VAL A C 1
ATOM 847 O O . VAL A 1 106 ? -0.957 -4.103 -22.470 1.00 88.00 106 VAL A O 1
ATOM 850 N N . THR A 1 107 ? -0.211 -3.792 -20.381 1.00 84.19 107 THR A N 1
ATOM 851 C CA . THR A 1 107 ? 1.017 -3.062 -20.703 1.00 84.19 107 THR A CA 1
ATOM 852 C C . THR A 1 107 ? 2.209 -3.693 -19.989 1.00 84.19 107 THR A C 1
ATOM 854 O O . THR A 1 107 ? 2.426 -3.476 -18.796 1.00 84.19 107 THR A O 1
ATOM 857 N N . PHE A 1 108 ? 3.009 -4.456 -20.729 1.00 79.25 108 PHE A N 1
ATOM 858 C CA . PHE A 1 108 ? 4.243 -5.055 -20.233 1.00 79.25 108 PHE A CA 1
ATOM 859 C C . PHE A 1 108 ? 5.456 -4.219 -20.660 1.00 79.25 108 PHE A C 1
ATOM 861 O O . PHE A 1 108 ? 5.694 -4.015 -21.850 1.00 79.25 108 PHE A O 1
ATOM 868 N N . LEU A 1 109 ? 6.237 -3.731 -19.692 1.00 80.44 109 LEU A N 1
ATOM 869 C CA . LEU A 1 109 ? 7.513 -3.060 -19.955 1.00 80.44 109 LEU A CA 1
ATOM 870 C C . LEU A 1 109 ? 8.669 -4.058 -19.750 1.00 80.44 109 LEU A C 1
ATOM 872 O O . LEU A 1 109 ? 8.658 -4.799 -18.764 1.00 80.44 109 LEU A O 1
ATOM 876 N N . PRO A 1 110 ? 9.672 -4.097 -20.648 1.00 78.69 110 PRO A N 1
ATOM 877 C CA . PRO A 1 110 ? 10.875 -4.905 -20.450 1.00 78.69 110 PRO A CA 1
ATOM 878 C C . PRO A 1 110 ? 11.666 -4.375 -19.254 1.00 78.69 110 PRO A C 1
ATOM 880 O O . PRO A 1 110 ? 11.575 -3.189 -18.972 1.00 78.69 110 PRO A O 1
ATOM 883 N N . PRO A 1 111 ? 12.490 -5.178 -18.568 1.00 78.69 111 PRO A N 1
ATOM 884 C CA . PRO A 1 111 ? 13.283 -4.693 -17.437 1.00 78.69 111 PRO A CA 1
ATOM 885 C C . PRO A 1 111 ? 14.160 -3.491 -17.825 1.00 78.69 111 PRO A C 1
ATOM 887 O O . PRO A 1 111 ? 14.728 -3.460 -18.916 1.00 78.69 111 PRO A O 1
ATOM 890 N N . SER A 1 112 ? 14.291 -2.527 -16.914 1.00 69.88 112 SER A N 1
ATOM 891 C CA . SER A 1 112 ? 15.002 -1.252 -17.109 1.00 69.88 112 SER A CA 1
ATOM 892 C C . SER A 1 112 ? 16.534 -1.363 -17.122 1.00 69.88 112 SER A C 1
ATOM 894 O O . SER A 1 112 ? 17.216 -0.386 -17.416 1.00 69.88 112 SER A O 1
ATOM 896 N N . PHE A 1 113 ? 17.096 -2.540 -16.842 1.00 67.06 113 PHE A N 1
ATOM 897 C CA . PHE A 1 113 ? 18.544 -2.763 -16.827 1.00 67.06 113 PHE A CA 1
ATOM 898 C C . PHE A 1 113 ? 19.139 -2.930 -18.231 1.00 67.06 113 PHE A C 1
ATOM 900 O O . PHE A 1 113 ? 18.709 -3.797 -18.995 1.00 67.06 113 PHE A O 1
ATOM 907 N N . GLU A 1 114 ? 20.204 -2.177 -18.514 1.00 59.66 114 GLU A N 1
ATOM 908 C CA . GLU A 1 114 ? 20.884 -2.156 -19.820 1.00 59.66 114 GLU A CA 1
ATOM 909 C C . GLU A 1 114 ? 21.915 -3.298 -19.992 1.00 59.66 114 GLU A C 1
ATOM 911 O O . GLU A 1 114 ? 22.141 -3.777 -21.103 1.00 59.66 114 GLU A O 1
ATOM 916 N N . HIS A 1 115 ? 22.501 -3.815 -18.897 1.00 60.91 115 HIS A N 1
ATOM 917 C CA . HIS A 1 115 ? 23.471 -4.929 -18.907 1.00 60.91 115 HIS A CA 1
ATOM 918 C C . HIS A 1 115 ? 23.079 -6.056 -17.930 1.00 60.91 115 HIS A C 1
ATOM 920 O O . HIS A 1 115 ? 23.348 -5.995 -16.731 1.00 60.91 115 HIS A O 1
ATOM 926 N N . LYS A 1 116 ? 22.445 -7.120 -18.447 1.00 54.22 116 LYS A N 1
ATOM 927 C CA . LYS A 1 116 ? 21.943 -8.266 -17.652 1.00 54.22 116 LYS A CA 1
ATOM 928 C C . LYS A 1 116 ? 23.024 -9.274 -17.232 1.00 54.22 116 LYS A C 1
ATOM 930 O O . LYS A 1 116 ? 22.813 -10.025 -16.285 1.00 54.22 116 LYS A O 1
ATOM 935 N N . SER A 1 117 ? 24.169 -9.298 -17.917 1.00 50.41 117 SER A N 1
ATOM 936 C CA . SER A 1 117 ? 25.277 -10.246 -17.696 1.00 50.41 117 SER A CA 1
ATOM 937 C C . SER A 1 117 ? 26.061 -10.015 -16.400 1.00 50.41 117 SER A C 1
ATOM 939 O O . SER A 1 117 ? 26.828 -10.883 -15.996 1.00 50.41 117 SER A O 1
ATOM 941 N N . GLU A 1 118 ? 25.844 -8.892 -15.715 1.00 51.97 118 GLU A N 1
ATOM 942 C CA . GLU A 1 118 ? 26.502 -8.566 -14.443 1.00 51.97 118 GLU A CA 1
ATOM 943 C C . GLU A 1 118 ? 25.554 -8.639 -13.226 1.00 51.97 118 GLU A C 1
ATOM 945 O O . GLU A 1 118 ? 25.950 -8.307 -12.111 1.00 51.97 118 GLU A O 1
ATOM 950 N N . VAL A 1 119 ? 24.308 -9.098 -13.416 1.00 55.47 119 VAL A N 1
ATOM 951 C CA . VAL A 1 119 ? 23.297 -9.280 -12.348 1.00 55.47 119 VAL A CA 1
ATOM 952 C C . VAL A 1 119 ? 23.213 -10.755 -11.925 1.00 55.47 119 VAL A C 1
ATOM 954 O O . VAL A 1 119 ? 22.157 -11.291 -11.605 1.00 55.47 119 VAL A O 1
ATOM 957 N N . CYS A 1 120 ? 24.355 -11.440 -11.925 1.00 54.38 120 CYS A N 1
ATOM 958 C CA . CYS A 1 120 ? 24.540 -12.635 -11.109 1.00 54.38 120 CYS A CA 1
ATOM 959 C C . CYS A 1 120 ? 25.244 -12.179 -9.832 1.00 54.38 120 CYS A C 1
ATOM 961 O O . CYS A 1 120 ? 26.374 -11.698 -9.892 1.00 54.38 120 CYS A O 1
ATOM 963 N N . LEU A 1 121 ? 24.567 -12.280 -8.686 1.00 52.38 121 LEU A N 1
ATOM 964 C CA . LEU A 1 121 ? 25.153 -11.941 -7.389 1.00 52.38 121 LEU A CA 1
ATOM 965 C C . LEU A 1 121 ? 26.430 -12.778 -7.174 1.00 52.38 121 LEU A C 1
ATOM 967 O O . LEU A 1 121 ? 26.332 -14.009 -7.157 1.00 52.38 121 LEU A O 1
ATOM 971 N N . PRO A 1 122 ? 27.619 -12.176 -6.984 1.00 52.75 122 PRO A N 1
ATOM 972 C CA . PRO A 1 122 ? 28.738 -12.922 -6.425 1.00 52.75 122 PRO A CA 1
ATOM 973 C C . PRO A 1 122 ? 28.376 -13.371 -5.001 1.00 52.75 122 PRO A C 1
ATOM 975 O O . PRO A 1 122 ? 27.607 -12.702 -4.305 1.00 52.75 122 PRO A O 1
ATOM 978 N N . GLN A 1 123 ? 28.906 -14.519 -4.561 1.00 46.44 123 GLN A N 1
ATOM 979 C CA . GLN A 1 123 ? 28.650 -15.039 -3.215 1.00 46.44 123 GLN A CA 1
ATOM 980 C C . GLN A 1 123 ? 28.992 -13.982 -2.157 1.00 46.44 123 GLN A C 1
ATOM 982 O O . GLN A 1 123 ? 30.131 -13.527 -2.056 1.00 46.44 123 GLN A O 1
ATOM 987 N N . VAL A 1 124 ? 27.994 -13.607 -1.356 1.00 47.72 124 VAL A N 1
ATOM 988 C CA . VAL A 1 124 ? 28.170 -12.706 -0.216 1.00 47.72 124 VAL A CA 1
ATOM 989 C C . VAL A 1 124 ? 29.094 -13.376 0.794 1.00 47.72 124 VAL A C 1
ATOM 991 O O . VAL A 1 124 ? 28.737 -14.371 1.427 1.00 47.72 124 VAL A O 1
ATOM 994 N N . ASN A 1 125 ? 30.289 -12.812 0.954 1.00 43.84 125 ASN A N 1
ATOM 995 C CA . ASN A 1 125 ? 31.194 -13.204 2.020 1.00 43.84 125 ASN A CA 1
ATOM 996 C C . ASN A 1 125 ? 30.692 -12.581 3.335 1.00 43.84 125 ASN A C 1
ATOM 998 O O . ASN A 1 125 ? 30.458 -11.372 3.420 1.00 43.84 125 ASN A O 1
ATOM 1002 N N . ARG A 1 126 ? 30.464 -13.416 4.354 1.00 53.16 126 ARG A N 1
ATOM 1003 C CA . ARG A 1 126 ? 29.907 -13.007 5.653 1.00 53.16 126 ARG A CA 1
ATOM 1004 C C . ARG A 1 126 ? 30.910 -12.162 6.445 1.00 53.16 126 ARG A C 1
ATOM 1006 O O . ARG A 1 126 ? 31.641 -12.722 7.249 1.00 53.16 126 ARG A O 1
ATOM 1013 N N . THR A 1 127 ? 30.882 -10.837 6.284 1.00 48.12 127 THR A N 1
ATOM 1014 C CA . THR A 1 127 ? 31.428 -9.892 7.290 1.00 48.12 127 THR A CA 1
ATOM 1015 C C . THR A 1 127 ? 30.917 -8.446 7.213 1.00 48.12 127 THR A C 1
ATOM 1017 O O . THR A 1 127 ? 31.342 -7.627 8.020 1.00 48.12 127 THR A O 1
ATOM 1020 N N . ALA A 1 128 ? 29.964 -8.104 6.344 1.00 46.78 128 ALA A N 1
ATOM 1021 C CA . ALA A 1 128 ? 29.354 -6.766 6.322 1.00 46.78 128 ALA A CA 1
ATOM 1022 C C . ALA A 1 128 ? 27.896 -6.813 6.804 1.00 46.78 128 ALA A C 1
ATOM 1024 O O . ALA A 1 128 ? 26.963 -6.529 6.063 1.00 46.78 128 ALA A O 1
ATOM 1025 N N . MET A 1 129 ? 27.702 -7.229 8.057 1.00 46.84 129 MET A N 1
ATOM 1026 C CA . MET A 1 129 ? 26.408 -7.188 8.750 1.00 46.84 129 MET A CA 1
ATOM 1027 C C . MET A 1 129 ? 26.544 -6.431 10.072 1.00 46.84 129 MET A C 1
ATOM 1029 O O . MET A 1 129 ? 26.094 -6.910 11.100 1.00 46.84 129 MET A O 1
ATOM 1033 N N . TYR A 1 130 ? 27.207 -5.272 10.059 1.00 44.44 130 TYR A N 1
ATOM 1034 C CA . TYR A 1 130 ? 27.285 -4.385 11.222 1.00 44.44 130 TYR A CA 1
ATOM 1035 C C . TYR A 1 130 ? 27.476 -2.934 10.781 1.00 44.44 130 TYR A C 1
ATOM 1037 O O . TYR A 1 130 ? 28.604 -2.471 10.670 1.00 44.44 130 TYR A O 1
ATOM 1045 N N . THR A 1 131 ? 26.361 -2.247 10.526 1.00 39.66 131 THR A N 1
ATOM 1046 C CA . THR A 1 131 ? 26.158 -0.799 10.756 1.00 39.66 131 THR A CA 1
ATOM 1047 C C . THR A 1 131 ? 24.690 -0.464 10.473 1.00 39.66 131 THR A C 1
ATOM 1049 O O . THR A 1 131 ? 24.340 0.214 9.515 1.00 39.66 131 THR A O 1
ATOM 1052 N N . MET A 1 132 ? 23.793 -0.989 11.305 1.00 51.22 132 MET A N 1
ATOM 1053 C CA . MET A 1 132 ? 22.408 -0.524 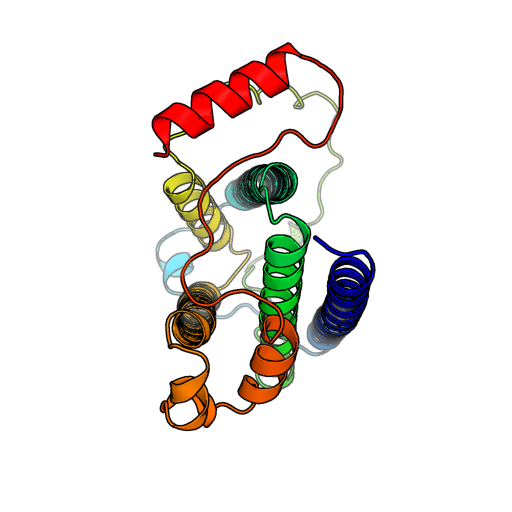11.375 1.00 51.22 132 MET A CA 1
ATOM 1054 C C . MET A 1 132 ? 22.045 -0.364 12.840 1.00 51.22 132 MET A C 1
ATOM 1056 O O . MET A 1 132 ? 21.585 -1.301 13.478 1.00 51.22 132 MET A O 1
ATOM 1060 N N . GLU A 1 133 ? 22.289 0.829 13.369 1.00 52.03 133 GLU A N 1
ATOM 1061 C CA . GLU A 1 133 ? 21.692 1.284 14.616 1.00 52.03 133 GLU A CA 1
ATOM 1062 C C . GLU A 1 133 ? 21.789 2.813 14.687 1.00 52.03 133 GLU A C 1
ATOM 1064 O O . GLU A 1 133 ? 22.831 3.385 14.382 1.00 52.03 133 GLU A O 1
ATOM 1069 N N . ILE A 1 134 ? 20.700 3.441 15.147 1.00 45.12 134 ILE A N 1
ATOM 1070 C CA . ILE A 1 134 ? 20.538 4.868 15.483 1.00 45.12 134 ILE A CA 1
ATOM 1071 C C . ILE A 1 134 ? 20.080 5.773 14.322 1.00 45.12 134 ILE A C 1
ATOM 1073 O O . ILE A 1 134 ? 20.868 6.407 13.632 1.00 45.12 134 ILE A O 1
ATOM 1077 N N . ALA A 1 135 ? 18.761 5.932 14.180 1.00 40.69 135 ALA A N 1
ATOM 1078 C CA . ALA A 1 135 ? 18.071 7.117 14.714 1.00 40.69 135 ALA A CA 1
ATOM 1079 C C . ALA A 1 135 ? 16.603 7.135 14.259 1.00 40.69 135 ALA A C 1
ATOM 1081 O O . ALA A 1 135 ? 16.276 7.318 13.088 1.00 40.69 135 ALA A O 1
ATOM 1082 N N . SER A 1 136 ? 15.705 6.953 15.219 1.00 46.44 136 SER A N 1
ATOM 1083 C CA . SER A 1 136 ? 14.260 7.000 15.031 1.00 46.44 136 SER A CA 1
ATOM 1084 C C . SER A 1 136 ? 13.701 8.428 15.027 1.00 46.44 136 SER A C 1
ATOM 1086 O O . SER A 1 136 ? 14.043 9.236 15.888 1.00 46.44 136 SER A O 1
ATOM 1088 N N . SER A 1 137 ? 12.723 8.623 14.136 1.00 50.38 137 SER A N 1
ATOM 1089 C CA . SER A 1 137 ? 11.534 9.486 14.242 1.00 50.38 137 SER A CA 1
ATOM 1090 C C . SER A 1 137 ? 11.708 11.006 14.282 1.00 50.38 137 SER A C 1
ATOM 1092 O O . SER A 1 137 ? 11.681 11.599 15.348 1.00 50.38 137 SER A O 1
ATOM 1094 N N . TRP A 1 138 ? 11.758 11.601 13.082 1.00 47.09 138 TRP A N 1
ATOM 1095 C CA . TRP A 1 138 ? 10.864 12.654 12.529 1.00 47.09 138 TRP A CA 1
ATOM 1096 C C . TRP A 1 138 ? 10.903 12.569 10.979 1.00 47.09 138 TRP A C 1
ATOM 1098 O O . TRP A 1 138 ? 10.954 13.571 10.276 1.00 47.09 138 TRP A O 1
ATOM 1108 N N . LEU A 1 139 ? 11.008 11.349 10.425 1.00 53.03 139 LEU A N 1
ATOM 1109 C CA . LEU A 1 139 ? 11.594 11.129 9.091 1.00 53.03 139 LEU A CA 1
ATOM 1110 C C . LEU A 1 139 ? 10.965 9.964 8.288 1.00 53.03 139 LEU A C 1
ATOM 1112 O O . LEU A 1 139 ? 11.624 9.394 7.427 1.00 53.03 139 LEU A O 1
ATOM 1116 N N . ALA A 1 140 ? 9.696 9.599 8.506 1.00 59.50 140 ALA A N 1
ATOM 1117 C CA . ALA A 1 140 ? 9.050 8.565 7.675 1.00 59.50 140 ALA A CA 1
ATOM 1118 C C . ALA A 1 140 ? 8.929 8.995 6.197 1.00 59.50 140 ALA A C 1
ATOM 1120 O O . ALA A 1 140 ? 9.184 8.204 5.291 1.00 59.50 140 ALA A O 1
ATOM 1121 N N . ALA A 1 141 ? 8.611 10.271 5.956 1.00 60.62 141 ALA A N 1
ATOM 1122 C CA . ALA A 1 141 ? 8.532 10.842 4.613 1.00 60.62 141 ALA A CA 1
ATOM 1123 C C . ALA A 1 141 ? 9.890 10.852 3.881 1.00 60.62 141 ALA A C 1
ATOM 1125 O O . ALA A 1 141 ? 9.946 10.351 2.763 1.00 60.62 141 ALA A O 1
ATOM 1126 N N . PRO A 1 142 ? 11.001 11.337 4.468 1.00 73.44 142 PRO A N 1
ATOM 1127 C CA . PRO A 1 142 ? 12.298 11.259 3.804 1.00 73.44 142 PRO A CA 1
ATOM 1128 C C . PRO A 1 142 ? 12.786 9.825 3.611 1.00 73.44 142 PRO A C 1
ATOM 1130 O O . PRO A 1 142 ? 13.338 9.555 2.558 1.00 73.44 142 PRO A O 1
ATOM 1133 N N . ILE A 1 143 ? 12.533 8.885 4.530 1.00 74.62 143 ILE A N 1
ATOM 1134 C CA . ILE A 1 143 ? 12.839 7.458 4.295 1.00 74.62 143 ILE A CA 1
ATOM 1135 C C . ILE A 1 143 ? 12.128 6.949 3.036 1.00 74.62 143 ILE A C 1
ATOM 1137 O O . ILE A 1 143 ? 12.746 6.294 2.201 1.00 74.62 143 ILE A O 1
ATOM 1141 N N . LEU A 1 144 ? 10.847 7.290 2.874 1.00 74.94 144 LEU A N 1
ATOM 1142 C CA . LEU A 1 144 ? 10.081 6.930 1.686 1.00 74.94 144 LEU A CA 1
ATOM 1143 C C . LEU A 1 144 ? 10.640 7.610 0.428 1.00 74.94 144 LEU A C 1
ATOM 1145 O O . LEU A 1 144 ? 10.836 6.945 -0.581 1.00 74.94 144 LEU A O 1
ATOM 1149 N N . ILE A 1 145 ? 10.940 8.910 0.490 1.00 79.88 145 ILE A N 1
ATOM 1150 C CA . ILE A 1 145 ? 11.479 9.679 -0.642 1.00 79.88 145 ILE A CA 1
ATOM 1151 C C . ILE A 1 145 ? 12.854 9.146 -1.060 1.00 79.88 145 ILE A C 1
ATOM 1153 O O . ILE A 1 145 ? 13.087 8.929 -2.245 1.00 79.88 145 ILE A O 1
ATOM 1157 N N . PHE A 1 146 ? 13.749 8.888 -0.104 1.00 83.50 146 PHE A N 1
ATOM 1158 C CA . PHE A 1 146 ? 15.068 8.321 -0.371 1.00 83.50 146 PHE A CA 1
ATOM 1159 C C . PHE A 1 146 ? 14.975 6.880 -0.871 1.00 83.50 146 PHE A C 1
ATOM 1161 O O . PHE A 1 146 ? 15.701 6.528 -1.794 1.00 83.50 146 PHE A O 1
ATOM 1168 N N . GLY A 1 147 ? 14.059 6.067 -0.335 1.00 78.88 147 GLY A N 1
ATOM 1169 C CA . GLY A 1 147 ? 13.794 4.719 -0.838 1.00 78.88 147 GLY A CA 1
ATOM 1170 C C . GLY A 1 147 ? 13.302 4.728 -2.287 1.00 78.88 147 GLY A C 1
ATOM 1171 O O . GLY A 1 147 ? 13.861 4.033 -3.130 1.00 78.88 147 GLY A O 1
ATOM 1172 N N . VAL A 1 148 ? 12.316 5.570 -2.605 1.00 82.25 148 VAL A N 1
ATOM 1173 C CA . VAL A 1 148 ? 11.779 5.724 -3.968 1.00 82.25 148 VAL A CA 1
ATOM 1174 C C . VAL A 1 148 ? 12.847 6.252 -4.930 1.00 82.25 148 VAL A C 1
ATOM 1176 O O . VAL A 1 148 ? 13.014 5.707 -6.020 1.00 82.25 148 VAL A O 1
ATOM 1179 N N . ALA A 1 149 ? 13.619 7.263 -4.524 1.00 83.44 149 ALA A N 1
ATOM 1180 C CA . ALA A 1 149 ? 14.717 7.790 -5.329 1.00 83.44 149 ALA A CA 1
ATOM 1181 C C . ALA A 1 149 ? 15.801 6.729 -5.581 1.00 83.44 149 ALA A C 1
ATOM 1183 O O . ALA A 1 149 ? 16.295 6.611 -6.701 1.00 83.44 149 ALA A O 1
ATOM 1184 N N . ALA A 1 150 ? 16.136 5.924 -4.570 1.00 80.50 150 ALA A N 1
ATOM 1185 C CA . ALA A 1 150 ? 17.106 4.843 -4.693 1.00 80.50 150 ALA A CA 1
ATOM 1186 C C . ALA A 1 150 ? 16.630 3.753 -5.671 1.00 80.50 150 ALA A C 1
ATOM 1188 O O . ALA A 1 150 ? 17.421 3.288 -6.491 1.00 80.50 150 ALA A O 1
ATOM 1189 N N . LEU A 1 151 ? 15.335 3.413 -5.666 1.00 80.69 151 LEU A N 1
ATOM 1190 C CA . LEU A 1 151 ? 14.748 2.473 -6.628 1.00 80.69 151 LEU A CA 1
ATOM 1191 C C . LEU A 1 151 ? 14.852 2.979 -8.073 1.00 80.69 151 LEU A C 1
ATOM 1193 O O . LEU A 1 151 ? 15.261 2.210 -8.943 1.00 80.69 151 LEU A O 1
ATOM 1197 N N . VAL A 1 152 ? 14.565 4.261 -8.328 1.00 83.19 152 VAL A N 1
ATOM 1198 C CA . VAL A 1 152 ? 14.713 4.844 -9.674 1.00 83.19 152 VAL A CA 1
ATOM 1199 C C . VAL A 1 152 ? 16.183 4.855 -10.089 1.00 83.19 152 VAL A C 1
ATOM 1201 O O . VAL A 1 152 ? 16.530 4.301 -11.123 1.00 83.19 152 VAL A O 1
ATOM 1204 N N . VAL A 1 153 ? 17.078 5.408 -9.265 1.00 84.44 153 VAL A N 1
ATOM 1205 C CA . VAL A 1 153 ? 18.513 5.539 -9.591 1.00 84.44 153 VAL A CA 1
ATOM 1206 C C . VAL A 1 153 ? 19.204 4.177 -9.758 1.00 84.44 153 VAL A C 1
ATOM 1208 O O . VAL A 1 153 ? 20.185 4.060 -10.497 1.00 84.44 153 VAL A O 1
ATOM 1211 N N . SER A 1 154 ? 18.683 3.128 -9.117 1.00 80.62 154 SER A N 1
ATOM 1212 C CA . SER A 1 154 ? 19.200 1.768 -9.276 1.00 80.62 154 SER A CA 1
ATOM 1213 C C . SER A 1 154 ? 18.985 1.168 -10.663 1.00 80.62 154 SER A C 1
ATOM 1215 O O . SER A 1 154 ? 19.673 0.214 -11.018 1.00 80.62 154 SER A O 1
ATOM 1217 N N . GLY A 1 155 ? 18.045 1.704 -11.445 1.00 77.00 155 GLY A N 1
ATOM 1218 C CA . GLY A 1 155 ? 17.602 1.067 -12.679 1.00 77.00 155 GLY A CA 1
ATOM 1219 C C . GLY A 1 155 ? 16.646 -0.105 -12.459 1.00 77.00 155 GLY A C 1
ATOM 1220 O O . GLY A 1 155 ? 16.355 -0.812 -13.418 1.00 77.00 155 GLY A O 1
ATOM 1221 N N . GLY A 1 156 ? 16.152 -0.324 -11.234 1.00 72.62 156 GLY A N 1
ATOM 1222 C CA . GLY A 1 156 ? 15.203 -1.395 -10.908 1.00 72.62 156 GLY A CA 1
ATOM 1223 C C . GLY A 1 156 ? 13.767 -1.128 -11.368 1.00 72.62 156 GLY A C 1
ATOM 1224 O O . GLY A 1 156 ? 13.031 -2.074 -11.635 1.00 72.62 156 GLY A O 1
ATOM 1225 N N . HIS A 1 157 ? 13.386 0.143 -11.508 1.00 84.38 157 HIS A N 1
ATOM 1226 C CA . HIS A 1 157 ? 12.079 0.573 -12.006 1.00 84.38 157 HIS A CA 1
ATOM 1227 C C . HIS A 1 157 ? 12.229 1.743 -12.977 1.00 84.38 157 HIS A C 1
ATOM 1229 O O . HIS A 1 157 ? 13.110 2.586 -12.807 1.00 84.38 157 HIS A O 1
ATOM 1235 N N . TYR A 1 158 ? 11.333 1.826 -13.963 1.00 87.81 158 TYR A N 1
ATOM 1236 C CA . TYR A 1 158 ? 11.229 3.017 -14.806 1.00 87.81 158 TYR A CA 1
ATOM 1237 C C . TYR A 1 158 ? 10.703 4.205 -14.007 1.00 87.81 158 TYR A C 1
ATOM 1239 O O . TYR A 1 158 ? 9.833 4.065 -13.146 1.00 87.81 158 TYR A O 1
ATOM 1247 N N . THR A 1 159 ? 11.152 5.402 -14.367 1.00 87.88 159 THR A N 1
ATOM 1248 C CA . THR A 1 159 ? 10.670 6.647 -13.762 1.00 87.88 159 THR A CA 1
ATOM 1249 C C . THR A 1 159 ? 9.166 6.803 -13.972 1.00 87.88 159 THR A C 1
ATOM 1251 O O . THR A 1 159 ? 8.444 7.195 -13.057 1.00 87.88 159 THR A O 1
ATOM 1254 N N . MET A 1 160 ? 8.668 6.431 -15.157 1.00 87.69 160 MET A N 1
ATOM 1255 C CA . MET A 1 160 ? 7.234 6.477 -15.456 1.00 87.69 160 MET A CA 1
ATOM 1256 C C . MET A 1 160 ? 6.416 5.525 -14.571 1.00 87.69 160 MET A C 1
ATOM 1258 O O . MET A 1 160 ? 5.340 5.906 -14.117 1.00 87.69 160 MET A O 1
ATOM 1262 N N . ASP A 1 161 ? 6.934 4.325 -14.284 1.00 86.56 161 ASP A N 1
ATOM 1263 C CA . ASP A 1 161 ? 6.289 3.355 -13.383 1.00 86.56 161 ASP A CA 1
ATOM 1264 C C . ASP A 1 161 ? 6.117 3.964 -11.984 1.00 86.56 161 ASP A C 1
ATOM 1266 O O . ASP A 1 161 ? 5.021 3.973 -11.431 1.00 86.56 161 ASP A O 1
ATOM 1270 N N . VAL A 1 162 ? 7.161 4.613 -11.461 1.00 87.50 162 VAL A N 1
ATOM 1271 C CA . VAL A 1 162 ? 7.127 5.270 -10.145 1.00 87.50 162 VAL A CA 1
ATOM 1272 C C . VAL A 1 162 ? 6.165 6.462 -10.107 1.00 87.50 162 VAL A C 1
ATOM 1274 O O . VAL A 1 162 ? 5.427 6.617 -9.132 1.00 87.50 162 VAL A O 1
ATOM 1277 N N . LEU A 1 163 ? 6.124 7.293 -11.153 1.00 88.12 163 LEU A N 1
ATOM 1278 C CA . LEU A 1 163 ? 5.210 8.440 -11.222 1.00 88.12 163 LEU A CA 1
ATOM 1279 C C . LEU A 1 163 ? 3.742 8.003 -11.292 1.00 88.12 163 LEU A C 1
ATOM 1281 O O . LEU A 1 163 ? 2.909 8.528 -10.548 1.00 88.12 163 LEU A O 1
ATOM 1285 N N . ILE A 1 164 ? 3.428 7.026 -12.151 1.00 88.38 164 ILE A N 1
ATOM 1286 C CA . ILE A 1 164 ? 2.077 6.459 -12.249 1.00 88.38 164 ILE A CA 1
ATOM 1287 C C . ILE A 1 164 ? 1.703 5.785 -10.929 1.00 88.38 164 ILE A C 1
ATOM 1289 O O . ILE A 1 164 ? 0.597 6.000 -10.434 1.00 88.38 164 ILE A O 1
ATOM 1293 N N . ALA A 1 165 ? 2.613 5.010 -10.332 1.00 86.62 165 ALA A N 1
ATOM 1294 C CA . ALA A 1 165 ? 2.373 4.331 -9.066 1.00 86.62 165 ALA A CA 1
ATOM 1295 C C . ALA A 1 165 ? 2.084 5.324 -7.934 1.00 86.62 165 ALA A C 1
ATOM 1297 O O . ALA A 1 165 ? 1.117 5.129 -7.195 1.00 86.62 165 ALA A O 1
ATOM 1298 N N . TYR A 1 166 ? 2.857 6.410 -7.818 1.00 86.81 166 TYR A N 1
ATOM 1299 C CA . TYR A 1 166 ? 2.600 7.474 -6.845 1.00 86.81 166 TYR A CA 1
ATOM 1300 C C . TYR A 1 166 ? 1.225 8.111 -7.069 1.00 86.81 166 TYR A C 1
ATOM 1302 O O . TYR A 1 166 ? 0.409 8.154 -6.148 1.00 86.81 166 TYR A O 1
ATOM 1310 N N . TRP A 1 167 ? 0.934 8.535 -8.303 1.00 88.81 167 TRP A N 1
ATOM 1311 C CA . TRP A 1 167 ? -0.342 9.158 -8.651 1.00 88.81 167 TRP A CA 1
ATOM 1312 C C . TRP A 1 167 ? -1.527 8.241 -8.325 1.00 88.81 167 TRP A C 1
ATOM 1314 O O . TRP A 1 167 ? -2.453 8.655 -7.624 1.00 88.81 167 TRP A O 1
ATOM 1324 N N . LEU A 1 168 ? -1.477 6.983 -8.766 1.00 88.81 168 LEU A N 1
ATOM 1325 C CA . LEU A 1 168 ? -2.540 6.001 -8.568 1.00 88.81 168 LEU A CA 1
ATOM 1326 C C . LEU A 1 168 ? -2.740 5.668 -7.084 1.00 88.81 168 LEU A C 1
ATOM 1328 O O . LEU A 1 168 ? -3.876 5.648 -6.603 1.00 88.81 168 LEU A O 1
ATOM 1332 N N . THR A 1 169 ? -1.645 5.451 -6.350 1.00 87.00 169 THR A N 1
ATO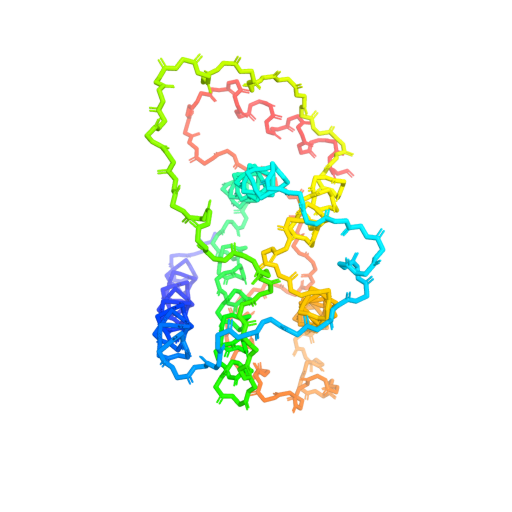M 1333 C CA . THR A 1 169 ? -1.684 5.125 -4.917 1.00 87.00 169 THR A CA 1
ATOM 1334 C C . THR A 1 169 ? -2.287 6.274 -4.120 1.00 87.00 169 THR A C 1
ATOM 1336 O O . THR A 1 169 ? -3.178 6.043 -3.304 1.00 87.00 169 THR A O 1
ATOM 1339 N N . SER A 1 170 ? -1.873 7.518 -4.385 1.00 84.75 170 SER A N 1
ATOM 1340 C CA . SER A 1 170 ? -2.452 8.694 -3.733 1.00 84.75 170 SER A CA 1
ATOM 1341 C C . SER A 1 170 ? -3.943 8.831 -4.037 1.00 84.75 170 SER A C 1
ATOM 1343 O O . SER A 1 170 ? -4.728 9.025 -3.112 1.00 84.75 170 SER A O 1
ATOM 1345 N N . HIS A 1 171 ? -4.363 8.668 -5.296 1.00 87.69 171 HIS A N 1
ATOM 1346 C CA . HIS A 1 171 ? -5.779 8.781 -5.665 1.00 87.69 171 HIS A CA 1
ATOM 1347 C C . HIS A 1 171 ? -6.643 7.735 -4.969 1.00 87.69 171 HIS A C 1
ATOM 1349 O O . HIS A 1 171 ? -7.703 8.068 -4.447 1.00 87.69 171 HIS A O 1
ATOM 1355 N N . ILE A 1 172 ? -6.192 6.484 -4.919 1.00 88.69 172 ILE A N 1
ATOM 1356 C CA . ILE A 1 172 ? -6.954 5.411 -4.274 1.00 88.69 172 ILE A CA 1
ATOM 1357 C C . ILE A 1 172 ? -6.962 5.575 -2.763 1.00 88.69 172 ILE A C 1
ATOM 1359 O O . ILE A 1 172 ? -8.006 5.385 -2.145 1.00 88.69 172 ILE A O 1
ATOM 1363 N N . PHE A 1 173 ? -5.847 6.002 -2.170 1.00 86.38 173 PHE A N 1
ATOM 1364 C CA . PHE A 1 173 ? -5.786 6.305 -0.748 1.00 86.38 173 PHE A CA 1
ATOM 1365 C C . PHE A 1 173 ? -6.764 7.423 -0.361 1.00 86.38 173 PHE A C 1
ATOM 1367 O O . PHE A 1 173 ? -7.551 7.241 0.570 1.00 86.38 173 PHE A O 1
ATOM 1374 N N . TYR A 1 174 ? -6.760 8.552 -1.076 1.00 84.31 174 TYR A N 1
ATOM 1375 C CA . TYR A 1 174 ? -7.664 9.668 -0.787 1.00 84.31 174 TYR A CA 1
ATOM 1376 C C . TYR A 1 174 ? -9.119 9.327 -1.100 1.00 84.31 174 TYR A C 1
ATOM 1378 O O . TYR A 1 174 ? -9.983 9.600 -0.273 1.00 84.31 174 TYR A O 1
ATOM 1386 N N . ALA A 1 175 ? -9.398 8.667 -2.228 1.00 85.06 175 ALA A N 1
ATOM 1387 C CA . ALA A 1 175 ? -10.748 8.221 -2.561 1.00 85.06 175 ALA A CA 1
ATOM 1388 C C . ALA A 1 175 ? -11.299 7.265 -1.495 1.00 85.06 175 ALA A C 1
ATOM 1390 O O . ALA A 1 175 ? -12.447 7.408 -1.086 1.00 85.06 175 ALA A O 1
ATOM 1391 N N . TYR A 1 176 ? -10.470 6.341 -0.995 1.00 86.25 176 TYR A N 1
ATOM 1392 C CA . TYR A 1 176 ? -10.837 5.462 0.111 1.00 86.25 176 TYR A CA 1
ATOM 1393 C C . TYR A 1 176 ? -11.207 6.281 1.352 1.00 86.25 176 TYR A C 1
ATOM 1395 O O . TYR A 1 176 ? -12.321 6.166 1.848 1.00 86.25 176 TYR A O 1
ATOM 1403 N N . HIS A 1 177 ? -10.325 7.164 1.826 1.00 82.44 177 HIS A N 1
ATOM 1404 C CA . HIS A 1 177 ? -10.565 7.924 3.059 1.00 82.44 177 HIS A CA 1
ATOM 1405 C C . HIS A 1 177 ? -11.740 8.907 2.954 1.00 82.44 177 HIS A C 1
ATOM 1407 O O . HIS A 1 177 ? -12.511 9.034 3.904 1.00 82.44 177 HIS A O 1
ATOM 1413 N N . GLN A 1 178 ? -11.941 9.525 1.790 1.00 81.94 178 GLN A N 1
ATOM 1414 C CA . GLN A 1 178 ? -13.041 10.457 1.545 1.00 81.94 178 GLN A CA 1
ATOM 1415 C C . GLN A 1 178 ? -14.422 9.781 1.634 1.00 81.94 178 GLN A C 1
ATOM 1417 O O . GLN A 1 178 ? -15.389 10.406 2.080 1.00 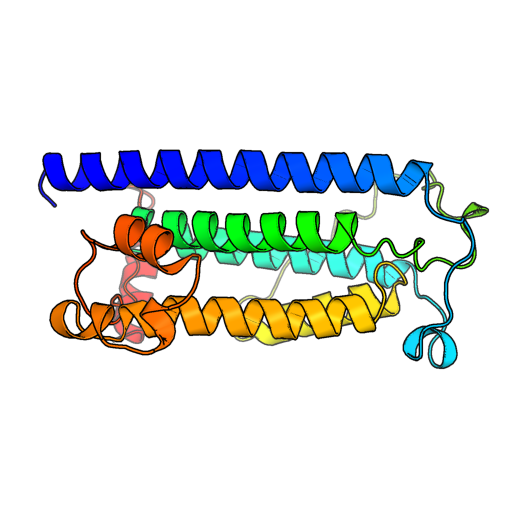81.94 178 GLN A O 1
ATOM 1422 N N . ILE A 1 179 ? -14.532 8.494 1.268 1.00 79.44 179 ILE A N 1
ATOM 1423 C CA . ILE A 1 179 ? -15.778 7.725 1.439 1.00 79.44 179 ILE A CA 1
ATOM 1424 C C . ILE A 1 179 ? -16.181 7.665 2.922 1.00 79.44 179 ILE A C 1
ATOM 1426 O O . ILE A 1 179 ? -17.371 7.738 3.228 1.00 79.44 179 ILE A O 1
ATOM 1430 N N . PHE A 1 180 ? -15.219 7.574 3.845 1.00 73.69 180 PHE A N 1
ATOM 1431 C CA . PHE A 1 180 ? -15.494 7.404 5.281 1.00 73.69 180 PHE A CA 1
ATOM 1432 C C . PHE A 1 180 ? -15.604 8.713 6.049 1.00 73.69 180 PHE A C 1
ATOM 1434 O O . PHE A 1 180 ? -16.301 8.762 7.061 1.00 73.69 180 PHE A O 1
ATOM 1441 N N . GLU A 1 181 ? -14.965 9.769 5.555 1.00 75.25 181 GLU A N 1
ATOM 1442 C CA . GLU A 1 181 ? -15.153 11.123 6.075 1.00 75.25 181 GLU A CA 1
ATOM 1443 C C . GLU A 1 181 ? -16.585 11.627 5.824 1.00 75.25 181 GLU A C 1
ATOM 1445 O O . GLU A 1 181 ? -17.134 12.389 6.617 1.00 75.25 181 GLU A O 1
ATOM 1450 N N . THR A 1 182 ? -17.235 11.128 4.766 1.00 75.81 182 THR A N 1
ATOM 1451 C CA . THR A 1 182 ? -18.652 11.397 4.496 1.00 75.81 182 THR A CA 1
ATOM 1452 C C . THR A 1 182 ? -19.552 10.599 5.462 1.00 75.81 182 THR A C 1
ATOM 1454 O O . THR A 1 182 ? -19.374 9.378 5.576 1.00 75.81 182 THR A O 1
ATOM 1457 N N . PRO A 1 183 ? -20.549 11.229 6.124 1.00 78.56 183 PRO A N 1
ATOM 1458 C CA . PRO A 1 183 ? -21.493 10.540 7.008 1.00 78.56 183 PRO A CA 1
ATOM 1459 C C . PRO A 1 183 ? -22.247 9.418 6.297 1.00 78.56 183 PRO A C 1
ATOM 1461 O O . PRO A 1 183 ? -22.636 9.576 5.137 1.00 78.56 183 PRO A O 1
ATOM 1464 N N . SER A 1 184 ? -22.528 8.316 6.999 1.00 78.19 184 SER A N 1
ATOM 1465 C CA . SER A 1 184 ? -23.151 7.122 6.407 1.00 78.19 184 SER A CA 1
ATOM 1466 C C . SER A 1 184 ? -24.460 7.401 5.655 1.00 78.19 184 SER A C 1
ATOM 1468 O O . SER A 1 184 ? -24.727 6.754 4.644 1.00 78.19 184 SER A O 1
ATOM 1470 N N . SER A 1 185 ? -25.244 8.393 6.090 1.00 79.44 185 SER A N 1
ATOM 1471 C CA . SER A 1 185 ? -26.499 8.803 5.442 1.00 79.44 185 SER A CA 1
ATOM 1472 C C . SER A 1 185 ? -26.317 9.478 4.080 1.00 79.44 185 SER A C 1
ATOM 1474 O O . SER A 1 185 ? -27.219 9.413 3.256 1.00 79.44 185 SER A O 1
ATOM 1476 N N . GLN A 1 186 ? -25.169 10.115 3.835 1.00 81.88 186 GLN A N 1
ATOM 1477 C CA . GLN A 1 186 ? -24.881 10.869 2.607 1.00 81.88 186 GLN A CA 1
ATOM 1478 C C . GLN A 1 186 ? -23.965 10.097 1.645 1.00 81.88 186 GLN A C 1
ATOM 1480 O O . GLN A 1 186 ? -23.739 10.526 0.513 1.00 81.88 186 GLN A O 1
ATOM 1485 N N . ARG A 1 187 ? -23.434 8.939 2.066 1.00 82.31 187 ARG A N 1
ATOM 1486 C CA . ARG A 1 187 ? -22.488 8.144 1.267 1.00 82.31 187 ARG A CA 1
ATOM 1487 C C . ARG A 1 187 ? -23.076 7.622 -0.040 1.00 82.31 187 ARG A C 1
ATOM 1489 O O . ARG A 1 187 ? -22.305 7.449 -0.979 1.00 82.31 187 ARG A O 1
ATOM 1496 N N . SER A 1 188 ? -24.373 7.312 -0.103 1.00 80.19 188 SER A N 1
ATOM 1497 C CA . SER A 1 188 ? -25.019 6.802 -1.326 1.00 80.19 188 SER A CA 1
ATOM 1498 C C . SER A 1 188 ? -25.116 7.865 -2.416 1.00 80.19 188 SER A C 1
ATOM 1500 O O . SER A 1 188 ? -25.012 7.552 -3.602 1.00 80.19 188 SER A O 1
ATOM 1502 N N . ASP A 1 189 ? -25.262 9.121 -2.003 1.00 83.12 189 ASP A N 1
ATOM 1503 C CA . ASP A 1 189 ? -25.544 10.245 -2.895 1.00 83.12 189 ASP A CA 1
ATOM 1504 C C . ASP A 1 189 ? -24.258 10.974 -3.313 1.00 83.12 189 ASP A C 1
ATOM 1506 O O . ASP A 1 189 ? -24.237 11.720 -4.295 1.00 83.12 189 ASP A O 1
ATOM 1510 N N . ALA A 1 190 ? -23.157 10.731 -2.595 1.00 84.12 190 ALA A N 1
ATOM 1511 C CA . ALA A 1 190 ? -21.846 11.272 -2.912 1.00 84.12 190 ALA A CA 1
ATOM 1512 C C . ALA A 1 190 ? -21.348 10.778 -4.286 1.00 84.12 190 ALA A C 1
ATOM 1514 O O . ALA A 1 190 ? -21.495 9.599 -4.604 1.00 84.12 190 ALA A O 1
ATOM 1515 N N . PRO A 1 191 ? -20.652 11.610 -5.087 1.00 83.38 191 PRO A N 1
ATOM 1516 C CA . PRO A 1 191 ? -20.124 11.199 -6.392 1.00 83.38 191 PRO A CA 1
ATOM 1517 C C . PRO A 1 191 ? -19.244 9.938 -6.365 1.00 83.38 191 PRO A C 1
ATOM 1519 O O . PRO A 1 191 ? -19.206 9.200 -7.349 1.00 83.38 191 PRO A O 1
ATOM 1522 N N . LEU A 1 192 ? -18.566 9.668 -5.242 1.00 83.38 192 LEU A N 1
ATOM 1523 C CA . LEU A 1 192 ? -17.723 8.483 -5.055 1.00 83.38 192 LEU A CA 1
ATOM 1524 C C . LEU A 1 192 ? -18.527 7.173 -5.001 1.00 83.38 192 LEU A C 1
ATOM 1526 O O . LEU A 1 192 ? -17.946 6.115 -5.237 1.00 83.38 192 LEU A O 1
ATOM 1530 N N . SER A 1 193 ? -19.846 7.221 -4.770 1.00 81.94 193 SER A N 1
ATOM 1531 C CA . SER A 1 193 ? -20.719 6.037 -4.811 1.00 81.94 193 SER A CA 1
ATOM 1532 C C . SER A 1 193 ? -20.789 5.384 -6.190 1.00 81.94 193 SER A C 1
ATOM 1534 O O . SER A 1 193 ? -21.108 4.204 -6.315 1.00 81.94 193 SER A O 1
ATOM 1536 N N . LYS A 1 194 ? -20.422 6.137 -7.234 1.00 85.19 194 LYS A N 1
ATOM 1537 C CA . LYS A 1 194 ? -20.393 5.680 -8.627 1.00 85.19 194 LYS A CA 1
ATOM 1538 C C . LYS A 1 194 ? -19.139 4.878 -8.982 1.00 85.19 194 LYS A C 1
ATOM 1540 O O . LYS A 1 194 ? -19.044 4.367 -10.096 1.00 85.19 194 LYS A O 1
ATOM 1545 N N . LEU A 1 195 ? -18.156 4.786 -8.085 1.00 86.00 195 LEU A N 1
ATOM 1546 C CA . LEU A 1 195 ? -16.949 3.996 -8.322 1.00 86.00 195 LEU A CA 1
ATOM 1547 C C . LEU A 1 195 ? -17.277 2.497 -8.287 1.00 86.00 195 LEU A C 1
ATOM 1549 O O . LEU A 1 195 ? -17.993 2.027 -7.410 1.00 86.00 195 LEU A O 1
ATOM 1553 N N . TRP A 1 196 ? -16.699 1.716 -9.203 1.00 82.12 196 TRP A N 1
ATOM 1554 C CA . TRP A 1 196 ? -16.980 0.275 -9.329 1.00 82.12 196 TRP A CA 1
ATOM 1555 C C . TRP A 1 196 ? -16.660 -0.538 -8.060 1.00 82.12 196 TRP A C 1
ATOM 1557 O O . TRP A 1 196 ? -17.299 -1.548 -7.781 1.00 82.12 196 TRP A O 1
ATOM 1567 N N . TRP A 1 197 ? -15.690 -0.080 -7.269 1.00 83.75 197 TRP A N 1
ATOM 1568 C CA . TRP A 1 197 ? -15.233 -0.710 -6.029 1.00 83.75 197 TRP A CA 1
ATOM 1569 C C . TRP A 1 197 ? -15.904 -0.122 -4.774 1.00 83.75 197 TRP A C 1
ATOM 1571 O O . TRP A 1 197 ? -15.619 -0.559 -3.660 1.00 83.75 197 TRP A O 1
ATOM 1581 N N . TYR A 1 198 ? -16.834 0.829 -4.935 1.00 86.12 198 TYR A N 1
ATOM 1582 C CA . TYR A 1 198 ? -17.540 1.478 -3.828 1.00 86.12 198 TYR A CA 1
ATOM 1583 C C . TYR A 1 198 ? -18.280 0.476 -2.938 1.00 86.12 198 TYR A C 1
ATOM 1585 O O . TYR A 1 198 ? -18.112 0.498 -1.722 1.00 86.12 198 TYR A O 1
ATOM 1593 N N . TYR A 1 199 ? -19.059 -0.435 -3.530 1.00 84.19 199 TYR A N 1
ATOM 1594 C CA . TYR A 1 199 ? -19.845 -1.415 -2.770 1.00 84.19 199 TYR A CA 1
ATOM 1595 C C . TYR A 1 199 ? -18.970 -2.354 -1.938 1.00 84.19 199 TYR A C 1
ATOM 1597 O O . TYR A 1 199 ? -19.355 -2.746 -0.836 1.00 84.19 199 TYR A O 1
ATOM 1605 N N . LEU A 1 200 ? -17.773 -2.670 -2.442 1.00 86.12 200 LEU A N 1
ATOM 1606 C CA . LEU A 1 200 ? -16.784 -3.454 -1.713 1.00 86.12 200 LEU A CA 1
ATOM 1607 C C . LEU A 1 200 ? -16.334 -2.695 -0.457 1.00 86.12 200 LEU A C 1
ATOM 1609 O O . LEU A 1 200 ? -16.426 -3.221 0.650 1.00 86.12 200 LEU A O 1
ATOM 1613 N N . CYS A 1 201 ? -15.916 -1.436 -0.611 1.00 85.19 201 CYS A N 1
ATOM 1614 C CA . CYS A 1 201 ? -15.506 -0.584 0.507 1.00 85.19 201 CYS A CA 1
ATOM 1615 C C . CYS A 1 201 ? -16.633 -0.321 1.505 1.00 85.19 201 CYS A C 1
ATOM 1617 O O . CYS A 1 201 ? -16.408 -0.374 2.712 1.00 85.19 201 CYS A O 1
ATOM 1619 N N . TRP A 1 202 ? -17.847 -0.090 1.009 1.00 85.06 202 TRP A N 1
ATOM 1620 C CA . TRP A 1 202 ? -19.028 0.111 1.837 1.00 85.06 202 TRP A CA 1
ATOM 1621 C C . TRP A 1 202 ? -19.298 -1.101 2.735 1.00 85.06 202 TRP A C 1
ATOM 1623 O O . TRP A 1 202 ? -19.525 -0.940 3.932 1.00 85.06 202 TRP A O 1
ATOM 1633 N N . TRP A 1 203 ? -19.204 -2.322 2.199 1.00 88.38 203 TRP A N 1
ATOM 1634 C CA . TRP A 1 203 ? -19.418 -3.540 2.983 1.00 88.38 203 TRP A CA 1
ATOM 1635 C C . TRP A 1 203 ? -18.364 -3.724 4.086 1.00 88.38 203 TRP A C 1
ATOM 1637 O O . TRP A 1 203 ? -18.705 -4.016 5.240 1.00 88.38 203 TRP A O 1
ATOM 1647 N N . PHE A 1 204 ? -17.088 -3.501 3.758 1.00 87.44 204 PHE A N 1
ATOM 1648 C CA . PHE A 1 204 ? -15.993 -3.631 4.722 1.00 87.44 204 PHE A CA 1
ATOM 1649 C C . PHE A 1 204 ? -16.087 -2.626 5.876 1.00 87.44 204 PHE A C 1
ATOM 1651 O O . PHE A 1 204 ? -15.689 -2.954 6.990 1.00 87.44 204 PHE A O 1
ATOM 1658 N N . GLU A 1 205 ? -16.657 -1.445 5.645 1.00 86.19 205 GLU A N 1
ATOM 1659 C CA . GLU A 1 205 ? -16.656 -0.342 6.616 1.00 86.19 205 GLU A CA 1
ATOM 1660 C C . GLU A 1 205 ? -18.039 -0.040 7.218 1.00 86.19 205 GLU A C 1
ATOM 1662 O O . GLU A 1 205 ? -18.159 0.846 8.054 1.00 86.19 205 GLU A O 1
ATOM 1667 N N . LYS A 1 206 ? -19.074 -0.820 6.875 1.00 83.44 206 LYS A N 1
ATOM 1668 C CA . LYS A 1 206 ? -20.445 -0.670 7.402 1.00 83.44 206 LYS A CA 1
ATOM 1669 C C . LYS A 1 206 ? -20.543 -0.640 8.937 1.00 83.44 206 LYS A C 1
ATOM 1671 O O . LYS A 1 206 ? -21.412 0.042 9.467 1.00 83.44 206 LYS A O 1
ATOM 1676 N N . ASP A 1 207 ? -19.689 -1.395 9.627 1.00 84.00 207 ASP A N 1
ATOM 1677 C CA . ASP A 1 207 ? -19.736 -1.557 11.090 1.00 84.00 207 ASP A CA 1
ATOM 1678 C C . ASP A 1 207 ? -18.763 -0.613 11.823 1.00 84.00 207 ASP A C 1
ATOM 1680 O O . ASP A 1 207 ? -18.665 -0.637 13.051 1.00 84.00 207 ASP A O 1
ATOM 1684 N N . VAL A 1 208 ? -18.035 0.229 11.080 1.00 84.25 208 VAL A N 1
ATOM 1685 C CA . VAL A 1 208 ? -17.090 1.196 11.645 1.00 84.25 208 VAL A CA 1
ATOM 1686 C C . VAL A 1 208 ? -17.820 2.509 11.939 1.00 84.25 208 VAL A C 1
ATOM 1688 O O . VAL A 1 208 ? -18.595 2.967 11.098 1.00 84.25 208 VAL A O 1
ATOM 1691 N N . PRO A 1 209 ? -17.594 3.133 13.112 1.00 81.06 209 PRO A N 1
ATOM 1692 C CA . PRO A 1 209 ? -18.200 4.420 13.437 1.00 81.06 209 PRO A CA 1
ATOM 1693 C C . PRO A 1 209 ? -17.823 5.509 12.426 1.00 81.06 209 PRO A C 1
ATOM 1695 O O . PRO A 1 209 ? -16.721 5.514 11.876 1.00 81.06 209 PRO A O 1
ATOM 1698 N N . ASP A 1 210 ? -18.752 6.442 12.209 1.00 77.19 210 ASP A N 1
ATOM 1699 C CA . ASP A 1 210 ? -18.557 7.572 11.302 1.00 77.19 210 ASP A CA 1
ATOM 1700 C C . ASP A 1 210 ? -17.468 8.530 11.809 1.00 77.19 210 ASP A C 1
ATOM 1702 O O . ASP A 1 210 ? -17.360 8.803 13.007 1.00 77.19 210 ASP A O 1
ATOM 1706 N N . GLY A 1 211 ? -16.699 9.085 10.868 1.00 72.19 211 GLY A N 1
ATOM 1707 C CA . GLY A 1 211 ? -15.638 10.051 11.141 1.00 72.19 211 GLY A CA 1
ATOM 1708 C C . GLY A 1 211 ? -14.231 9.443 11.243 1.00 72.19 211 GLY A C 1
ATOM 1709 O O . GLY A 1 211 ? -14.032 8.233 11.085 1.00 72.19 211 GLY A O 1
ATOM 1710 N N . PRO A 1 212 ? -13.210 10.293 11.455 1.00 72.00 212 PRO A N 1
ATOM 1711 C CA . PRO A 1 212 ? -11.831 9.844 11.583 1.00 72.00 212 PRO A CA 1
ATOM 1712 C C . PRO A 1 212 ? -11.645 8.997 12.848 1.00 72.00 212 PRO A C 1
ATOM 1714 O O . PRO A 1 212 ? -12.157 9.321 13.919 1.00 72.00 212 PRO A O 1
ATOM 1717 N N . LEU A 1 213 ? -10.866 7.917 12.735 1.00 79.06 213 LEU A N 1
ATOM 1718 C CA . LEU A 1 213 ? -10.469 7.131 13.902 1.00 79.06 213 LEU A CA 1
ATOM 1719 C C . LEU A 1 213 ? -9.567 7.984 14.802 1.00 79.06 213 LEU A C 1
ATOM 1721 O O . LEU A 1 213 ? -8.626 8.613 14.318 1.00 79.06 213 LEU A O 1
ATOM 1725 N N . ALA A 1 214 ? -9.832 7.973 16.109 1.00 78.50 214 ALA A N 1
ATOM 1726 C CA . ALA A 1 214 ? -8.964 8.627 17.079 1.00 78.50 214 ALA A CA 1
ATOM 1727 C C . ALA A 1 214 ? -7.556 8.009 17.028 1.00 78.50 214 ALA A C 1
ATOM 1729 O O . ALA A 1 214 ? -7.413 6.784 17.058 1.00 78.50 214 ALA A O 1
ATOM 1730 N N . ASN A 1 215 ? -6.527 8.857 16.954 1.00 79.00 215 ASN A N 1
ATOM 1731 C CA . ASN A 1 215 ? -5.128 8.432 16.927 1.00 79.00 215 ASN A CA 1
ATOM 1732 C C . ASN A 1 215 ? -4.651 8.072 18.343 1.00 79.00 215 ASN A C 1
ATOM 1734 O O . ASN A 1 215 ? -3.890 8.809 18.968 1.00 79.00 215 ASN A O 1
ATOM 1738 N N . GLU A 1 216 ? -5.155 6.953 18.858 1.00 80.31 216 GLU A N 1
ATOM 1739 C CA . GLU A 1 216 ? -4.823 6.420 20.177 1.00 80.31 216 GLU A CA 1
ATOM 1740 C C . GLU A 1 216 ? -4.118 5.068 20.035 1.00 80.31 216 GLU A C 1
ATOM 1742 O O . GLU A 1 216 ? -4.533 4.197 19.258 1.00 80.31 216 GLU A O 1
ATOM 1747 N N . TRP A 1 217 ? -3.026 4.893 20.780 1.00 84.06 217 TRP A N 1
ATOM 1748 C CA . TRP A 1 217 ? -2.236 3.667 20.780 1.00 84.06 217 TRP A CA 1
ATOM 1749 C C . TRP A 1 217 ? -2.516 2.830 22.033 1.00 84.06 217 TRP A C 1
ATOM 1751 O O . TRP A 1 217 ? -2.683 3.360 23.126 1.00 84.06 217 TRP A O 1
ATOM 1761 N N . ASP A 1 218 ? -2.547 1.512 21.903 1.00 86.25 218 ASP A N 1
ATOM 1762 C CA . ASP A 1 218 ? -2.687 0.570 23.005 1.00 86.25 218 ASP A CA 1
ATOM 1763 C C . ASP A 1 218 ? -1.634 -0.532 22.896 1.00 86.25 218 ASP A C 1
ATOM 1765 O O . ASP A 1 218 ? -1.358 -1.065 21.820 1.00 86.25 218 ASP A O 1
ATOM 1769 N N . TRP A 1 219 ? -1.020 -0.864 24.030 1.00 85.81 219 TRP A N 1
ATOM 1770 C CA . TRP A 1 219 ? -0.011 -1.913 24.089 1.00 85.81 219 TRP A CA 1
ATOM 1771 C C . TRP A 1 219 ? -0.714 -3.278 24.184 1.00 85.81 219 TRP A C 1
ATOM 1773 O O . TRP A 1 219 ? -1.383 -3.544 25.184 1.00 85.81 219 TRP A O 1
ATOM 1783 N N . PRO A 1 220 ? -0.558 -4.181 23.195 1.00 82.50 220 PRO A N 1
ATOM 1784 C CA . PRO A 1 220 ? -1.399 -5.376 23.090 1.00 82.50 220 PRO A CA 1
ATOM 1785 C C . PRO A 1 220 ? -1.082 -6.474 24.119 1.00 82.50 220 PRO A C 1
ATOM 1787 O O . PRO A 1 220 ? -1.858 -7.419 24.261 1.00 82.50 220 PRO A O 1
ATOM 1790 N N . PHE A 1 221 ? 0.046 -6.387 24.829 1.00 84.81 221 PHE A N 1
ATOM 1791 C CA . PHE A 1 221 ? 0.496 -7.418 25.766 1.00 84.81 221 PHE A CA 1
ATOM 1792 C C . PHE A 1 221 ? 0.408 -6.944 27.220 1.00 84.81 221 PHE A C 1
ATOM 1794 O O . PHE A 1 221 ? 0.575 -5.773 27.527 1.00 84.81 221 PHE A O 1
ATOM 1801 N N . SER A 1 222 ? 0.226 -7.852 28.179 1.00 80.50 222 SER A N 1
ATOM 1802 C CA . SER A 1 222 ? 0.207 -7.462 29.602 1.00 80.50 222 SER A CA 1
ATOM 1803 C C . SER A 1 222 ? 1.579 -7.013 30.131 1.00 80.50 222 SER A C 1
ATOM 1805 O O . SER A 1 222 ? 1.660 -6.359 31.168 1.00 80.50 222 SER A O 1
ATOM 1807 N N . LYS A 1 223 ? 2.663 -7.381 29.439 1.00 81.69 223 LYS A N 1
ATOM 1808 C CA . LYS A 1 223 ? 4.058 -7.064 29.769 1.00 81.69 223 LYS A CA 1
ATOM 1809 C C . LYS A 1 223 ? 4.833 -6.756 28.479 1.00 81.69 223 LYS A C 1
ATOM 1811 O O . LYS A 1 223 ? 4.419 -7.226 27.421 1.00 81.69 223 LYS A O 1
ATOM 1816 N N . PRO A 1 224 ? 5.951 -6.018 28.549 1.00 86.81 224 PRO A N 1
ATOM 1817 C CA . PRO A 1 224 ? 6.518 -5.357 29.727 1.00 86.81 224 PRO A CA 1
ATOM 1818 C C . PRO A 1 224 ? 5.825 -4.020 30.050 1.00 86.81 224 PRO A C 1
ATOM 1820 O O . PRO A 1 224 ? 5.361 -3.311 29.163 1.00 86.81 224 PRO A O 1
ATOM 1823 N N . ILE A 1 225 ? 5.785 -3.670 31.340 1.00 83.38 225 ILE A N 1
ATOM 1824 C CA . ILE A 1 225 ? 5.094 -2.471 31.860 1.00 83.38 225 ILE A CA 1
ATOM 1825 C C . ILE A 1 225 ? 5.717 -1.181 31.300 1.00 83.38 225 ILE A C 1
ATOM 1827 O O . ILE A 1 225 ? 4.996 -0.259 30.948 1.00 83.38 225 ILE A O 1
ATOM 1831 N N . ILE A 1 226 ? 7.038 -1.168 31.091 1.00 86.81 226 ILE A N 1
ATOM 1832 C CA . ILE A 1 226 ? 7.782 -0.028 30.530 1.00 86.81 226 ILE A CA 1
ATOM 1833 C C . ILE A 1 226 ? 7.233 0.390 29.156 1.00 86.81 226 ILE A C 1
ATOM 1835 O O . ILE A 1 226 ? 7.096 1.578 28.874 1.00 86.81 226 ILE A O 1
ATOM 1839 N N . LEU A 1 227 ? 6.898 -0.583 28.302 1.00 83.44 227 LEU A N 1
ATOM 1840 C CA . LEU A 1 227 ? 6.332 -0.322 26.975 1.00 83.44 227 LEU A CA 1
ATOM 1841 C C . LEU A 1 227 ? 4.904 0.220 27.077 1.00 83.44 227 LEU A C 1
ATOM 1843 O O . LEU A 1 227 ? 4.544 1.132 26.340 1.00 83.44 227 LEU A O 1
ATOM 1847 N N . LYS A 1 228 ? 4.117 -0.271 28.037 1.00 83.56 228 LYS A N 1
ATOM 1848 C CA . LYS A 1 228 ? 2.778 0.253 28.317 1.00 83.56 228 LYS A CA 1
ATOM 1849 C C . LYS A 1 228 ? 2.827 1.707 28.805 1.00 83.56 228 LYS A C 1
ATOM 1851 O O . LYS A 1 228 ? 2.063 2.538 28.318 1.00 83.56 228 LYS A O 1
ATOM 1856 N N . ASP A 1 229 ? 3.762 2.028 29.696 1.00 81.81 229 ASP A N 1
ATOM 1857 C CA . ASP A 1 229 ? 3.967 3.390 30.204 1.00 81.81 229 ASP A CA 1
ATOM 1858 C C . ASP A 1 229 ? 4.464 4.332 29.098 1.00 81.81 229 ASP A C 1
ATOM 1860 O O . ASP A 1 229 ? 4.004 5.471 28.987 1.00 81.81 229 ASP A O 1
ATOM 1864 N N . PHE A 1 230 ? 5.358 3.848 28.228 1.00 85.00 230 PHE A N 1
ATOM 1865 C CA . PHE A 1 230 ? 5.804 4.587 27.048 1.00 85.00 230 PHE A CA 1
ATOM 1866 C C . PHE A 1 230 ? 4.636 4.915 26.111 1.00 85.00 230 PHE A C 1
ATOM 1868 O O . PHE A 1 230 ? 4.458 6.076 25.747 1.00 85.00 230 PHE A O 1
ATOM 1875 N N . VAL A 1 231 ? 3.807 3.924 25.772 1.00 84.25 231 VAL A N 1
ATOM 1876 C CA . VAL A 1 231 ? 2.622 4.103 24.917 1.00 84.25 231 VAL A CA 1
ATOM 1877 C C . VAL A 1 231 ? 1.640 5.094 25.547 1.00 84.25 231 VAL A C 1
ATOM 1879 O O . VAL A 1 231 ? 1.180 6.015 24.876 1.00 84.25 231 VAL A O 1
ATOM 1882 N N . SER A 1 232 ? 1.400 4.998 26.858 1.00 80.19 232 SER A N 1
ATOM 1883 C CA . SER A 1 232 ? 0.552 5.958 27.575 1.00 80.19 232 SER A CA 1
ATOM 1884 C C . SER A 1 232 ? 1.101 7.389 27.514 1.00 80.19 232 SER A C 1
ATOM 1886 O O . SER A 1 232 ? 0.330 8.339 27.376 1.00 80.19 232 SER A O 1
ATOM 1888 N N . LYS A 1 233 ? 2.425 7.562 27.598 1.00 82.88 233 LYS A N 1
ATOM 1889 C CA . LYS A 1 233 ? 3.094 8.868 27.486 1.00 82.88 233 LYS A CA 1
ATOM 1890 C C . LYS A 1 233 ? 3.060 9.428 26.062 1.00 82.88 233 LYS A C 1
ATOM 1892 O O . LYS A 1 233 ? 3.017 10.645 25.881 1.00 82.88 233 LYS A O 1
ATOM 1897 N N . VAL A 1 234 ? 3.091 8.561 25.050 1.00 80.25 234 VAL A N 1
ATOM 1898 C CA . VAL A 1 234 ? 2.901 8.956 23.648 1.00 80.25 234 VAL A CA 1
ATOM 1899 C C . VAL A 1 234 ? 1.467 9.434 23.433 1.00 80.25 234 VAL A C 1
ATOM 1901 O O . VAL A 1 234 ? 1.278 10.536 22.926 1.00 80.25 234 VAL A O 1
ATOM 1904 N N . ASN A 1 235 ? 0.467 8.696 23.920 1.00 79.12 235 ASN A N 1
ATOM 1905 C CA . ASN A 1 235 ? -0.941 9.096 23.822 1.00 79.12 235 ASN A CA 1
ATOM 1906 C C . ASN A 1 235 ? -1.218 10.465 24.449 1.00 79.12 235 ASN A C 1
ATOM 1908 O O . ASN A 1 235 ? -1.944 11.264 23.867 1.00 79.12 235 ASN A O 1
ATOM 1912 N N . SER A 1 236 ? -0.608 10.778 25.599 1.00 73.44 236 SER A N 1
ATOM 1913 C CA . SER A 1 236 ? -0.785 12.092 26.232 1.00 73.44 236 SER A CA 1
ATOM 1914 C C . SER A 1 236 ? -0.205 13.257 25.424 1.00 73.44 236 SER A C 1
ATOM 1916 O O . SER A 1 236 ? -0.505 14.401 25.734 1.00 73.44 236 SER A O 1
ATOM 1918 N N . ARG A 1 237 ? 0.661 12.987 24.438 1.00 74.06 237 ARG A N 1
ATOM 1919 C CA . ARG A 1 237 ? 1.194 13.996 23.508 1.00 74.06 237 ARG A CA 1
ATOM 1920 C C . ARG A 1 237 ? 0.435 14.063 22.181 1.00 74.06 237 ARG A C 1
ATOM 1922 O O . ARG A 1 237 ? 0.676 14.991 21.419 1.00 74.06 237 ARG A O 1
ATOM 1929 N N . LEU A 1 238 ? -0.385 13.056 21.878 1.00 66.06 238 LEU A N 1
ATOM 1930 C CA . LEU A 1 238 ? -1.175 12.967 20.646 1.00 66.06 238 LEU A CA 1
ATOM 1931 C C . LEU A 1 238 ? -2.577 13.590 20.790 1.00 66.06 238 LEU A C 1
ATOM 1933 O O . LEU A 1 238 ? -3.192 13.883 19.767 1.00 66.06 238 LEU A O 1
ATOM 1937 N N . ARG A 1 239 ? -3.066 13.783 22.026 1.00 53.62 239 ARG A N 1
ATOM 1938 C CA . ARG A 1 239 ? -4.242 14.610 22.362 1.00 53.62 239 ARG A CA 1
ATOM 1939 C C . ARG A 1 239 ? -3.865 16.077 22.506 1.00 53.62 239 ARG A C 1
ATOM 1941 O O . ARG A 1 239 ? -4.720 16.909 22.142 1.00 53.62 239 ARG A O 1
#

Secondary structure (DSSP, 8-state):
--HHHHHHHHHHHHHHHHHHHHHHHHHHHHHHHHHHHS-SSPPP-HHHHHS---HHHHHHHHHHHHHHHHHHHHHHHHBTTHHHHHHHHHHHHHHHHHHHHHHHHH-PPPPS-S-GGG-SPPP--TT---------SS-HHHHHHHHHHHHHHTTSS-HHHHHHHHHHHHHHHHHHHHHHHS-TTTTTTSGGGGSTTHHHHHHHHTTSPSSPPP--B---SS--HHHHHHHHHHHHHH-

Foldseek 3Di:
DDPVLVVLLVVLLVVLQVLLVVLQVLLVVLVVVLQVVPDQAADDAPLCVVAPADQVLLVLLVVLVVVLVVVLVVLLQFFPPNSLVSSVVSNLNSVLSNVSSVCCVVDPGHQQDRDPPPPPDDDDDPDPPDDDDDDDDPDNPVSVVSSLVSCCSNSRDGPVVSVVSVVVSVVSVCLLVVLQQDDPVCSCVDPSVPDPCNVVSCSSCVSPDGHDDQSATANPDPDDVVVRVVSVVVRVVSD

Sequence (239 aa):
MSWEAWRGEVEKTVVAFCLMLVSAFLNFFLLTLIHDIVPRNSLPDIVFMLIPQQRWAWAVGDVFSTISSILGFACVLLHVNRLIVFRRLLLLGAIMYGLRAVVMSVTFLPPSFEHKSEVCLPQVNRTAMYTMEIASSWLAAPILIFGVAALVVSGGHYTMDVLIAYWLTSHIFYAYHQIFETPSSQRSDAPLSKLWWYYLCWWFEKDVPDGPLANEWDWPFSKPIILKDFVSKVNSRLR

InterPro domains:
  IPR025749 Sphingomyelin synthase-like domain [PF14360] (135-177)
  IPR045221 Sphingomyelin synthase-like [PTHR21290] (11-126)

Radius of gyration: 21.28 Å; chains: 1; bounding box: 58×30×57 Å